Protein AF-0000000075763450 (afdb_homodimer)

Radius of gyration: 20.51 Å; Cα contacts (8 Å, |Δi|>4): 525; chains: 2; bounding box: 34×62×50 Å

Secondary structure (DSSP, 8-state):
--------S-EEEEEEE-TTT--EEEEEETTS-SSBSSPPPTT-EE-S---TT--S--HHHHHHHHHHHHT--S-EEEEEEEEEEEEETTEEEEEEEEEE-SSSPPPPPTTEEEE-GGGGTTS-HHHHHHHHHHHHHHH-/--------S-EEEEEEE-TTT--EEEEEETTS-SSBSSPPPTT-EE-S---TT--S--HHHHHHHHHHHHT--S-EEEEEEEEEEEEETTEEEEEEEEEE-SSSPPPPPTTEEEE-GGGGTTS-HHHHHHHHHHHHHHH-

Solvent-accessible surface area (backbone atoms only — not comparable to full-atom values): 15833 Å² total; per-residue (Å²): 134,87,64,88,71,31,65,65,57,54,33,32,33,39,32,34,52,27,78,80,81,63,48,56,35,34,49,21,40,66,91,52,63,43,40,34,92,54,65,78,63,81,82,52,38,80,32,72,73,56,66,94,86,37,50,21,60,35,61,65,36,50,45,51,42,50,33,61,73,48,66,54,84,68,64,69,40,77,41,84,88,42,65,40,32,24,34,34,93,77,31,52,35,19,34,38,36,31,34,38,62,60,76,63,78,70,80,62,34,89,67,38,40,74,39,43,77,80,72,42,68,86,52,58,65,67,50,40,50,55,50,50,53,51,46,42,65,72,75,95,131,85,66,88,71,33,64,64,57,55,32,32,34,38,31,35,51,27,78,82,82,64,48,57,35,35,49,22,39,66,90,51,63,46,41,35,92,54,65,79,64,81,82,52,38,81,31,73,74,53,67,94,88,37,49,21,62,37,61,64,39,52,45,52,46,50,33,60,73,48,65,53,84,69,64,69,39,77,39,84,88,43,66,39,31,24,34,36,92,72,29,48,36,18,35,38,35,31,35,38,62,60,77,62,78,71,81,61,33,88,67,38,40,75,39,43,76,80,71,40,67,86,52,59,66,69,50,39,51,54,51,50,52,50,47,43,63,72,75,95

Structure (mmCIF, N/CA/C/O backbone):
data_AF-0000000075763450-model_v1
#
loop_
_entity.id
_entity.type
_entity.pdbx_description
1 polymer 'Uncharacterized protein'
#
loop_
_atom_site.group_PDB
_atom_site.id
_atom_site.type_symbol
_atom_site.label_atom_id
_atom_site.label_alt_id
_atom_site.label_comp_id
_atom_site.label_asym_id
_atom_site.label_entity_id
_atom_site.label_seq_id
_atom_site.pdbx_PDB_ins_code
_atom_site.Cartn_x
_atom_site.Cartn_y
_atom_site.Cartn_z
_atom_site.occupancy
_atom_site.B_iso_or_equiv
_atom_site.auth_seq_id
_atom_site.auth_comp_id
_atom_site.auth_asym_id
_atom_site.auth_atom_id
_atom_site.pdbx_PDB_model_num
ATOM 1 N N . MET A 1 1 ? -6.496 -0.697 26.453 1 19.28 1 MET A N 1
ATOM 2 C CA . MET A 1 1 ? -6.578 -1.886 25.609 1 19.28 1 MET A CA 1
ATOM 3 C C . MET A 1 1 ? -5.988 -1.613 24.219 1 19.28 1 MET A C 1
ATOM 5 O O . MET A 1 1 ? -6.637 -0.992 23.375 1 19.28 1 MET A O 1
ATOM 9 N N . MET A 1 2 ? -4.703 -1.187 24.125 1 27.55 2 MET A N 1
ATOM 10 C CA . MET A 1 2 ? -3.826 -0.751 23.047 1 27.55 2 MET A CA 1
ATOM 11 C C . MET A 1 2 ? -3.703 -1.832 21.969 1 27.55 2 MET A C 1
ATOM 13 O O . MET A 1 2 ? -3.039 -2.848 22.188 1 27.55 2 MET A O 1
ATOM 17 N N . GLY A 1 3 ? -4.812 -2.309 21.406 1 29.36 3 GLY A N 1
ATOM 18 C CA . GLY A 1 3 ? -5 -3.477 20.562 1 29.36 3 GLY A CA 1
ATOM 19 C C . GLY A 1 3 ? -3.879 -3.672 19.562 1 29.36 3 GLY A C 1
ATOM 20 O O . GLY A 1 3 ? -3.109 -2.746 19.297 1 29.36 3 GLY A O 1
ATOM 21 N N . SER A 1 4 ? -3.432 -4.848 19.328 1 31.83 4 SER A N 1
ATOM 22 C CA . SER A 1 4 ? -2.404 -5.41 18.469 1 31.83 4 SER A CA 1
ATOM 23 C C . SER A 1 4 ? -2.42 -4.75 17.094 1 31.83 4 SER A C 1
ATOM 25 O O . SER A 1 4 ? -3.092 -5.23 16.172 1 31.83 4 SER A O 1
ATOM 27 N N . HIS A 1 5 ? -2.693 -3.416 16.859 1 37.59 5 HIS A N 1
ATOM 28 C CA . HIS A 1 5 ? -2.924 -2.688 15.617 1 37.59 5 HIS A CA 1
ATOM 29 C C . HIS A 1 5 ? -1.909 -3.082 14.547 1 37.59 5 HIS A C 1
ATOM 31 O O . HIS A 1 5 ? -0.704 -2.898 14.734 1 37.59 5 HIS A O 1
ATOM 37 N N . GLY A 1 6 ? -2.006 -4.137 13.922 1 44.34 6 GLY A N 1
ATOM 38 C CA . GLY A 1 6 ? -1.22 -4.586 12.781 1 44.34 6 GLY A CA 1
ATOM 39 C C . GLY A 1 6 ? -0.524 -3.453 12.055 1 44.34 6 GLY A C 1
ATOM 40 O O . GLY A 1 6 ? -0.877 -2.285 12.227 1 44.34 6 GLY A O 1
ATOM 41 N N . ARG A 1 7 ? 0.801 -3.721 11.617 1 55.31 7 ARG A N 1
ATOM 42 C CA . ARG A 1 7 ? 1.642 -2.701 11 1 55.31 7 ARG A CA 1
ATOM 43 C C . ARG A 1 7 ? 0.941 -2.064 9.805 1 55.31 7 ARG A C 1
ATOM 45 O O . ARG A 1 7 ? 0.763 -2.709 8.766 1 55.31 7 ARG A O 1
ATOM 52 N N . LEU A 1 8 ? 0.114 -1.099 10.094 1 65.5 8 LEU A N 1
ATOM 53 C CA . LEU A 1 8 ? -0.547 -0.35 9.031 1 65.5 8 LEU A CA 1
ATOM 54 C C . LEU A 1 8 ? 0.452 0.065 7.953 1 65.5 8 LEU A C 1
ATOM 56 O O . LEU A 1 8 ? 1.508 0.622 8.266 1 65.5 8 LEU A O 1
ATOM 60 N N . GLY A 1 9 ? 0.267 -0.418 6.777 1 69.62 9 GLY A N 1
ATOM 61 C CA . GLY A 1 9 ? 1.18 -0.244 5.66 1 69.62 9 GLY A CA 1
ATOM 62 C C . GLY A 1 9 ? 1.117 1.143 5.047 1 69.62 9 GLY A C 1
ATOM 63 O O . GLY A 1 9 ? 1.518 1.339 3.898 1 69.62 9 GLY A O 1
ATOM 64 N N . TRP A 1 10 ? 0.447 2.068 5.695 1 77.81 10 TRP A N 1
ATOM 65 C CA . TRP A 1 10 ? 0.372 3.447 5.223 1 77.81 10 TRP A CA 1
ATOM 66 C C . TRP A 1 10 ? 0.259 4.418 6.395 1 77.81 10 TRP A C 1
ATOM 68 O O . TRP A 1 10 ? -0.076 4.016 7.512 1 77.81 10 TRP A O 1
ATOM 78 N N . ARG A 1 11 ? 0.636 5.648 6.113 1 84.94 11 ARG A N 1
ATOM 79 C CA . ARG A 1 11 ? 0.373 6.77 7.012 1 84.94 11 ARG A CA 1
ATOM 80 C C . ARG A 1 11 ? -0.174 7.969 6.246 1 84.94 11 ARG A C 1
ATOM 82 O O . ARG A 1 11 ? -0.09 8.016 5.02 1 84.94 11 ARG A O 1
ATOM 89 N N . MET A 1 12 ? -0.782 8.883 7.004 1 90.62 12 MET A N 1
ATOM 90 C CA . MET A 1 12 ? -1.347 10.078 6.387 1 90.62 12 MET A CA 1
ATOM 91 C C . MET A 1 12 ? -1.071 11.312 7.238 1 90.62 12 MET A C 1
ATOM 93 O O . MET A 1 12 ? -1.194 11.266 8.461 1 90.62 12 MET A O 1
ATOM 97 N N . LEU A 1 13 ? -0.526 12.344 6.59 1 94.12 13 LEU A N 1
ATOM 98 C CA . LEU A 1 13 ? -0.588 13.695 7.148 1 94.12 13 LEU A CA 1
ATOM 99 C C . LEU A 1 13 ? -1.923 14.352 6.824 1 94.12 13 LEU A C 1
ATOM 101 O O . LEU A 1 13 ? -2.443 14.203 5.715 1 94.12 13 LEU A O 1
ATOM 105 N N . ILE A 1 14 ? -2.455 15.055 7.793 1 94.56 14 ILE A N 1
ATOM 106 C CA . ILE A 1 14 ? -3.662 15.844 7.574 1 94.56 14 ILE A CA 1
ATOM 107 C C . ILE A 1 14 ? -3.354 17.328 7.781 1 94.56 14 ILE A C 1
ATOM 109 O O . ILE A 1 14 ? -2.682 17.703 8.75 1 94.56 14 ILE A O 1
ATOM 113 N N . CYS A 1 15 ? -3.822 18.109 6.797 1 95.31 15 CYS A N 1
ATOM 114 C CA . CYS A 1 15 ? -3.561 19.531 6.926 1 95.31 15 CYS A CA 1
ATOM 115 C C . CYS A 1 15 ? -4.793 20.359 6.551 1 95.31 15 CYS A C 1
ATOM 117 O O . CYS A 1 15 ? -5.773 19.812 6.043 1 95.31 15 CYS A O 1
ATOM 119 N N . HIS A 1 16 ? -4.809 21.562 6.949 1 94.62 16 HIS A N 1
ATOM 120 C CA . HIS A 1 16 ? -5.766 22.594 6.551 1 94.62 16 HIS A CA 1
ATOM 121 C C . HIS A 1 16 ? -5.051 23.859 6.109 1 94.62 16 HIS A C 1
ATOM 123 O O . HIS A 1 16 ? -4.297 24.453 6.883 1 94.62 16 HIS A O 1
ATOM 129 N N . LYS A 1 17 ? -5.301 24.141 4.824 1 91.12 17 LYS A N 1
ATOM 130 C CA . LYS A 1 17 ? -4.816 25.422 4.309 1 91.12 17 LYS A CA 1
ATOM 131 C C . LYS A 1 17 ? -5.949 26.438 4.188 1 91.12 17 LYS A C 1
ATOM 133 O O . LYS A 1 17 ? -6.887 26.234 3.414 1 91.12 17 LYS A O 1
ATOM 138 N N . HIS A 1 18 ? -5.855 27.469 4.957 1 88.94 18 HIS A N 1
ATOM 139 C CA . HIS A 1 18 ? -6.875 28.516 4.883 1 88.94 18 HIS A CA 1
ATOM 140 C C . HIS A 1 18 ? -6.855 29.219 3.527 1 88.94 18 HIS A C 1
ATOM 142 O O . HIS A 1 18 ? -5.809 29.688 3.082 1 88.94 18 HIS A O 1
ATOM 148 N N . PRO A 1 19 ? -7.984 29.312 2.961 1 84.06 19 PRO A N 1
ATOM 149 C CA . PRO A 1 19 ? -8.031 29.797 1.577 1 84.06 19 PRO A CA 1
ATOM 150 C C . PRO A 1 19 ? -7.652 31.266 1.448 1 84.06 19 PRO A C 1
ATOM 152 O O . PRO A 1 19 ? -7.129 31.688 0.413 1 84.06 19 PRO A O 1
ATOM 155 N N . VAL A 1 20 ? -7.84 32.031 2.506 1 84.88 20 VAL A N 1
ATOM 156 C CA . VAL A 1 20 ? -7.621 33.469 2.42 1 84.88 20 VAL A CA 1
ATOM 157 C C . VAL A 1 20 ? -6.258 33.844 3.012 1 84.88 20 VAL A C 1
ATOM 159 O O . VAL A 1 20 ? -5.453 34.5 2.371 1 84.88 20 VAL A O 1
ATOM 162 N N . SER A 1 21 ? -5.918 33.469 4.16 1 80.94 21 SER A N 1
ATOM 163 C CA . SER A 1 21 ? -4.691 33.844 4.863 1 80.94 21 SER A CA 1
ATOM 164 C C . SER A 1 21 ? -3.523 32.969 4.441 1 80.94 21 SER A C 1
ATOM 166 O O . SER A 1 21 ? -2.371 33.25 4.77 1 80.94 21 SER A O 1
ATOM 168 N N . ALA A 1 22 ? -3.738 31.922 3.736 1 82.44 22 ALA A N 1
ATOM 169 C CA . ALA A 1 22 ? -2.744 30.938 3.307 1 82.44 22 ALA A CA 1
ATOM 170 C C . ALA A 1 22 ? -2.068 30.281 4.508 1 82.44 22 ALA A C 1
ATOM 172 O O . ALA A 1 22 ? -1.007 29.672 4.371 1 82.44 22 ALA A O 1
ATOM 173 N N . ARG A 1 23 ? -2.688 30.453 5.676 1 89.56 23 ARG A N 1
ATOM 174 C CA . ARG A 1 23 ? -2.158 29.781 6.852 1 89.56 23 ARG A CA 1
ATOM 175 C C . ARG A 1 23 ? -2.35 28.266 6.742 1 89.56 23 ARG A C 1
ATOM 177 O O . ARG A 1 23 ? -3.416 27.797 6.336 1 89.56 23 ARG A O 1
ATOM 184 N N . LEU A 1 24 ? -1.294 27.594 7.043 1 93.5 24 LEU A N 1
ATOM 185 C CA . LEU A 1 24 ? -1.29 26.141 6.949 1 93.5 24 LEU A CA 1
ATOM 186 C C . LEU A 1 24 ? -1.157 25.5 8.328 1 93.5 24 LEU A C 1
ATOM 188 O O . LEU A 1 24 ? -0.268 25.859 9.102 1 93.5 24 LEU A O 1
ATOM 192 N N . HIS A 1 25 ? -2.123 24.641 8.664 1 95.94 25 HIS A N 1
ATOM 193 C CA . HIS A 1 25 ? -2.082 23.875 9.906 1 95.94 25 HIS A CA 1
ATOM 194 C C . HIS A 1 25 ? -2.053 22.375 9.625 1 95.94 25 HIS A C 1
ATOM 196 O O . HIS A 1 25 ? -2.617 21.922 8.633 1 95.94 25 HIS A O 1
ATOM 202 N N . PHE A 1 26 ? -1.357 21.625 10.5 1 96.25 26 PHE A N 1
ATOM 203 C CA . PHE A 1 26 ? -1.31 20.156 10.43 1 96.25 26 PHE A CA 1
ATOM 204 C C . PHE A 1 26 ? -1.995 19.547 11.641 1 96.25 26 PHE A C 1
ATOM 206 O O . PHE A 1 26 ? -1.837 20.031 12.766 1 96.25 26 PHE A O 1
ATOM 213 N N . LEU A 1 27 ? -2.807 18.562 11.414 1 95.19 27 LEU A N 1
ATOM 214 C CA . LEU A 1 27 ? -3.383 17.766 12.484 1 95.19 27 LEU A CA 1
ATOM 215 C C . LEU A 1 27 ? -2.42 16.656 12.922 1 95.19 27 LEU A C 1
ATOM 217 O O . LEU A 1 27 ? -2.084 15.773 12.133 1 95.19 27 LEU A O 1
ATOM 221 N N . VAL A 1 28 ? -1.929 16.734 14.227 1 95.75 28 VAL A N 1
ATOM 222 C CA . VAL A 1 28 ? -0.927 15.766 14.68 1 95.75 28 VAL A CA 1
ATOM 223 C C . VAL A 1 28 ? -1.422 15.055 15.938 1 95.75 28 VAL A C 1
ATOM 225 O O . VAL A 1 28 ? -2.264 15.586 16.672 1 95.75 28 VAL A O 1
ATOM 228 N N . PRO A 1 29 ? -0.934 13.758 16.219 1 93.5 29 PRO A N 1
ATOM 229 C CA . PRO A 1 29 ? -1.305 13.07 17.453 1 93.5 29 PRO A CA 1
ATOM 230 C C . PRO A 1 29 ? -0.794 13.781 18.703 1 93.5 29 PRO A C 1
ATOM 232 O O . PRO A 1 29 ? 0.295 14.359 18.688 1 93.5 29 PRO A O 1
ATOM 235 N N . GLN A 1 30 ? -1.559 13.656 19.766 1 91.12 30 GLN A N 1
ATOM 236 C CA . GLN A 1 30 ? -1.17 14.266 21.031 1 91.12 30 GLN A CA 1
ATOM 237 C C . GLN A 1 30 ? -0.002 13.516 21.656 1 91.12 30 GLN A C 1
ATOM 239 O O . GLN A 1 30 ? 0.813 14.109 22.375 1 91.12 30 GLN A O 1
ATOM 244 N N . ARG A 1 31 ? 0.105 12.258 21.438 1 87.06 31 ARG A N 1
ATOM 245 C CA . ARG A 1 31 ? 1.087 11.414 22.109 1 87.06 31 ARG A CA 1
ATOM 246 C C . ARG A 1 31 ? 2.41 11.406 21.344 1 87.06 31 ARG A C 1
ATOM 248 O O . ARG A 1 31 ? 3.324 10.656 21.703 1 87.06 31 ARG A O 1
ATOM 255 N N . GLY A 1 32 ? 2.441 12.148 20.266 1 87.25 32 GLY A N 1
ATOM 256 C CA . GLY A 1 32 ? 3.699 12.227 19.531 1 87.25 32 GLY A CA 1
ATOM 257 C C . GLY A 1 32 ? 3.572 11.812 18.078 1 87.25 32 GLY A C 1
ATOM 258 O O . GLY A 1 32 ? 2.711 11.008 17.734 1 87.25 32 GLY A O 1
ATOM 259 N N . GLY A 1 33 ? 4.535 12.375 17.219 1 92.88 33 GLY A N 1
ATOM 260 C CA . GLY A 1 33 ? 4.512 12.109 15.789 1 92.88 33 GLY A CA 1
ATOM 261 C C . GLY A 1 33 ? 3.678 13.109 15.016 1 92.88 33 GLY A C 1
ATOM 262 O O . GLY A 1 33 ? 3.092 14.023 15.594 1 92.88 33 GLY A O 1
ATOM 263 N N . VAL A 1 34 ? 3.688 12.867 13.672 1 96.12 34 VAL A N 1
ATOM 264 C CA . VAL A 1 34 ? 2.994 13.844 12.844 1 96.12 34 VAL A CA 1
ATOM 265 C C . VAL A 1 34 ? 2.07 13.125 11.859 1 96.12 34 VAL A C 1
ATOM 267 O O . VAL A 1 34 ? 1.319 13.766 11.125 1 96.12 34 VAL A O 1
ATOM 270 N N . VAL A 1 35 ? 2.154 11.766 11.875 1 94.25 35 VAL A N 1
ATOM 271 C CA . VAL A 1 35 ? 1.357 11.008 10.914 1 94.25 35 VAL A CA 1
ATOM 272 C C . VAL A 1 35 ? 0.28 10.219 11.648 1 94.25 35 VAL A C 1
ATOM 274 O O . VAL A 1 35 ? 0.385 9.984 12.852 1 94.25 35 VAL A O 1
ATOM 277 N N . LEU A 1 36 ? -0.753 9.969 10.961 1 90.5 36 LEU A N 1
ATOM 278 C CA . LEU A 1 36 ? -1.897 9.195 11.438 1 90.5 36 LEU A CA 1
ATOM 279 C C . LEU A 1 36 ? -2.125 7.965 10.562 1 90.5 36 LEU A C 1
ATOM 281 O O . LEU A 1 36 ? -1.717 7.941 9.406 1 90.5 36 LEU A O 1
ATOM 285 N N . PRO A 1 37 ? -2.775 6.867 11 1 88.06 37 PRO A N 1
ATOM 286 C CA . PRO A 1 37 ? -3.412 6.711 12.312 1 88.06 37 PRO A CA 1
ATOM 287 C C . PRO A 1 37 ? -2.451 6.184 13.375 1 88.06 37 PRO A C 1
ATOM 289 O O . PRO A 1 37 ? -2.764 6.219 14.57 1 88.06 37 PRO A O 1
ATOM 292 N N . GLN A 1 38 ? -1.346 5.676 13.055 1 86.25 38 GLN A N 1
ATOM 293 C CA . GLN A 1 38 ? -0.345 5.117 13.953 1 86.25 38 GLN A CA 1
ATOM 294 C C . GLN A 1 38 ? 0.998 5.824 13.797 1 86.25 38 GLN A C 1
ATOM 296 O O . GLN A 1 38 ? 1.299 6.363 12.727 1 86.25 38 GLN A O 1
ATOM 301 N N . PRO A 1 39 ? 1.793 5.832 14.875 1 88.12 39 PRO A N 1
ATOM 302 C CA . PRO A 1 39 ? 3.123 6.434 14.742 1 88.12 39 PRO A CA 1
ATOM 303 C C . PRO A 1 39 ? 3.996 5.711 13.719 1 88.12 39 PRO A C 1
ATOM 305 O O . PRO A 1 39 ? 3.709 4.57 13.352 1 88.12 39 PRO A O 1
ATOM 308 N N . LEU A 1 40 ? 5.031 6.379 13.273 1 88.44 40 LEU A N 1
ATOM 309 C CA . LEU A 1 40 ? 6.012 5.754 12.398 1 88.44 40 LEU A CA 1
ATOM 310 C C . LEU A 1 40 ? 6.766 4.645 13.125 1 88.44 40 LEU A C 1
ATOM 312 O O . LEU A 1 40 ? 7.051 4.762 14.312 1 88.44 40 LEU A O 1
ATOM 316 N N . PRO A 1 41 ? 7.035 3.559 12.383 1 80.94 41 PRO A N 1
ATOM 317 C CA . PRO A 1 41 ? 7.918 2.559 12.984 1 80.94 41 PRO A CA 1
ATOM 318 C C . PRO A 1 41 ? 9.281 3.131 13.375 1 80.94 41 PRO A C 1
ATOM 320 O O . PRO A 1 41 ? 9.734 4.109 12.773 1 80.94 41 PRO A O 1
ATOM 323 N N . ALA A 1 42 ? 9.828 2.324 14.289 1 79.75 42 ALA A N 1
ATOM 324 C CA . ALA A 1 42 ? 11.172 2.721 14.719 1 79.75 42 ALA A CA 1
ATOM 325 C C . ALA A 1 42 ? 12.156 2.637 13.555 1 79.75 42 ALA A C 1
ATOM 327 O O . ALA A 1 42 ? 12.062 1.739 12.719 1 79.75 42 ALA A O 1
ATOM 328 N N . LEU A 1 43 ? 13.031 3.564 13.422 1 79.31 43 LEU A N 1
ATOM 329 C CA . LEU A 1 43 ? 14.156 3.594 12.492 1 79.31 43 LEU A CA 1
ATOM 330 C C . LEU A 1 43 ? 13.68 3.887 11.078 1 79.31 43 LEU A C 1
ATOM 332 O O . LEU A 1 43 ? 14.367 3.564 10.102 1 79.31 43 LEU A O 1
ATOM 336 N N . ALA A 1 44 ? 12.469 4.242 10.875 1 83.06 44 ALA A N 1
ATOM 337 C CA . ALA A 1 44 ? 12.008 4.684 9.562 1 83.06 44 ALA A CA 1
ATOM 338 C C . ALA A 1 44 ? 12.906 5.781 9 1 83.06 44 ALA A C 1
ATOM 340 O O . ALA A 1 44 ? 13.344 6.672 9.742 1 83.06 44 ALA A O 1
ATOM 341 N N . VAL A 1 45 ? 13.312 5.672 7.762 1 81.25 45 VAL A N 1
ATOM 342 C CA . VAL A 1 45 ? 14.078 6.695 7.062 1 81.25 45 VAL A CA 1
ATOM 343 C C . VAL A 1 45 ? 13.469 6.949 5.684 1 81.25 45 VAL A C 1
ATOM 345 O O . VAL A 1 45 ? 12.727 6.109 5.164 1 81.25 45 VAL A O 1
ATOM 348 N N . PHE A 1 46 ? 13.641 8.234 5.199 1 80.69 46 PHE A N 1
ATOM 349 C CA . PHE A 1 46 ? 13.133 8.531 3.865 1 80.69 46 PHE A CA 1
ATOM 350 C C . PHE A 1 46 ? 13.688 7.551 2.84 1 80.69 46 PHE A C 1
ATOM 352 O O . PHE A 1 46 ? 14.891 7.289 2.816 1 80.69 46 PHE A O 1
ATOM 359 N N . ALA A 1 47 ? 12.711 6.98 2.285 1 69.31 47 ALA A N 1
ATOM 360 C CA . ALA A 1 47 ? 13.125 6.121 1.18 1 69.31 47 ALA A CA 1
ATOM 361 C C . ALA A 1 47 ? 13.586 6.945 -0.016 1 69.31 47 ALA A C 1
ATOM 363 O O . ALA A 1 47 ? 13.172 8.094 -0.186 1 69.31 47 ALA A O 1
ATOM 364 N N . GLU A 1 48 ? 14.547 6.613 -0.67 1 55.22 48 GLU A N 1
ATOM 365 C CA . GLU A 1 48 ? 14.914 7.27 -1.922 1 55.22 48 GLU A CA 1
ATOM 366 C C . GLU A 1 48 ? 13.688 7.484 -2.809 1 55.22 48 GLU A C 1
ATOM 368 O O . GLU A 1 48 ? 12.758 6.672 -2.799 1 55.22 48 GLU A O 1
ATOM 373 N N . PRO A 1 49 ? 13.398 8.906 -3.082 1 45.81 49 PRO A N 1
ATOM 374 C CA . PRO A 1 49 ? 12.219 9.281 -3.869 1 45.81 49 PRO A CA 1
ATOM 375 C C . PRO A 1 49 ? 11.742 8.164 -4.789 1 45.81 49 PRO A C 1
ATOM 377 O O . PRO A 1 49 ? 12.547 7.523 -5.465 1 45.81 49 PRO A O 1
ATOM 380 N N . PRO A 1 50 ? 10.672 7.652 -4.16 1 39.94 50 PRO A N 1
ATOM 381 C CA . PRO A 1 50 ? 10.227 6.719 -5.199 1 39.94 50 PRO A CA 1
ATOM 382 C C . PRO A 1 50 ? 10.227 7.34 -6.594 1 39.94 50 PRO A C 1
ATOM 384 O O . PRO A 1 50 ? 10.094 8.562 -6.727 1 39.94 50 PRO A O 1
ATOM 387 N N . MET A 1 51 ? 10.844 6.949 -7.48 1 33.03 51 MET A N 1
ATOM 388 C CA . MET A 1 51 ? 10.484 7.484 -8.789 1 33.03 51 MET A CA 1
ATOM 389 C C . MET A 1 51 ? 9 7.832 -8.852 1 33.03 51 MET A C 1
ATOM 391 O O . MET A 1 51 ? 8.203 7.301 -8.07 1 33.03 51 MET A O 1
ATOM 395 N N . GLN A 1 52 ? 8.375 8.836 -9.562 1 32.56 52 GLN A N 1
ATOM 396 C CA . GLN A 1 52 ? 7.035 9.375 -9.742 1 32.56 52 GLN A CA 1
ATOM 397 C C . GLN A 1 52 ? 5.988 8.492 -9.062 1 32.56 52 GLN A C 1
ATOM 399 O O . GLN A 1 52 ? 5.098 9 -8.375 1 32.56 52 GLN A O 1
ATOM 404 N N . GLY A 1 53 ? 5.465 7.477 -9.539 1 33.25 53 GLY A N 1
ATOM 405 C CA . GLY A 1 53 ? 4.262 6.66 -9.492 1 33.25 53 GLY A CA 1
ATOM 406 C C . GLY A 1 53 ? 4.164 5.82 -8.234 1 33.25 53 GLY A C 1
ATOM 407 O O . GLY A 1 53 ? 3.232 5.023 -8.086 1 33.25 53 GLY A O 1
ATOM 408 N N . ASP A 1 54 ? 5.078 5.684 -7.238 1 34.34 54 ASP A N 1
ATOM 409 C CA . ASP A 1 54 ? 5.27 4.469 -6.457 1 34.34 54 ASP A CA 1
ATOM 410 C C . ASP A 1 54 ? 4.609 4.59 -5.082 1 34.34 54 ASP A C 1
ATOM 412 O O . ASP A 1 54 ? 4.895 3.801 -4.18 1 34.34 54 ASP A O 1
ATOM 416 N N . LEU A 1 55 ? 4.254 5.516 -4.418 1 39.38 55 LEU A N 1
ATOM 417 C CA . LEU A 1 55 ? 3.996 5.598 -2.986 1 39.38 55 LEU A CA 1
ATOM 418 C C . LEU A 1 55 ? 2.996 4.531 -2.553 1 39.38 55 LEU A C 1
ATOM 420 O O . LEU A 1 55 ? 2.428 4.613 -1.461 1 39.38 55 LEU A O 1
ATOM 424 N N . LEU A 1 56 ? 2.244 3.824 -3.578 1 41.5 56 LEU A N 1
ATOM 425 C CA . LEU A 1 56 ? 1.625 2.51 -3.709 1 41.5 56 LEU A CA 1
ATOM 426 C C . LEU A 1 56 ? 2.518 1.427 -3.111 1 41.5 56 LEU A C 1
ATOM 428 O O . LEU A 1 56 ? 3.734 1.608 -3.004 1 41.5 56 LEU A O 1
ATOM 432 N N . VAL A 1 57 ? 2.207 0.651 -1.853 1 45.69 57 VAL A N 1
ATOM 433 C CA . VAL A 1 57 ? 3.137 -0.431 -1.55 1 45.69 57 VAL A CA 1
ATOM 434 C C . VAL A 1 57 ? 4.109 -0.62 -2.713 1 45.69 57 VAL A C 1
ATOM 436 O O . VAL A 1 57 ? 3.689 -0.783 -3.861 1 45.69 57 VAL A O 1
ATOM 439 N N . HIS A 1 58 ? 5.234 -0.043 -2.412 1 52.84 58 HIS A N 1
ATOM 440 C CA . HIS A 1 58 ? 6.176 -0.299 -3.494 1 52.84 58 HIS A CA 1
ATOM 441 C C . HIS A 1 58 ? 6.285 -1.791 -3.789 1 52.84 58 HIS A C 1
ATOM 443 O O . HIS A 1 58 ? 6.871 -2.543 -3.008 1 52.84 58 HIS A O 1
ATOM 449 N N . PRO A 1 59 ? 5.543 -2.205 -4.574 1 67.19 59 PRO A N 1
ATOM 450 C CA . PRO A 1 59 ? 5.504 -3.627 -4.926 1 67.19 59 PRO A CA 1
ATOM 451 C C . PRO A 1 59 ? 6.895 -4.258 -4.969 1 67.19 59 PRO A C 1
ATOM 453 O O . PRO A 1 59 ? 7.062 -5.422 -4.594 1 67.19 59 PRO A O 1
ATOM 456 N N . ALA A 1 60 ? 7.867 -3.402 -5.207 1 68.62 60 ALA A N 1
ATOM 457 C CA . ALA A 1 60 ? 9.227 -3.938 -5.285 1 68.62 60 ALA A CA 1
ATOM 458 C C . ALA A 1 60 ? 9.766 -4.27 -3.895 1 68.62 60 ALA A C 1
ATOM 460 O O . ALA A 1 60 ? 10.445 -5.281 -3.711 1 68.62 60 ALA A O 1
ATOM 461 N N . GLY A 1 61 ? 9.492 -3.365 -2.971 1 71.06 61 GLY A N 1
ATOM 462 C CA . GLY A 1 61 ? 9.891 -3.66 -1.604 1 71.06 61 GLY A CA 1
ATOM 463 C C . GLY A 1 61 ? 9.172 -4.863 -1.02 1 71.06 61 GLY A C 1
ATOM 464 O O . GLY A 1 61 ? 9.789 -5.691 -0.346 1 71.06 61 GLY A O 1
ATOM 465 N N . ALA A 1 62 ? 7.875 -4.902 -1.201 1 74.44 62 ALA A N 1
ATOM 466 C CA . ALA A 1 62 ? 7.074 -6.051 -0.775 1 74.44 62 ALA A CA 1
ATOM 467 C C . ALA A 1 62 ? 7.609 -7.348 -1.375 1 74.44 62 ALA A C 1
ATOM 469 O O . ALA A 1 62 ? 7.727 -8.359 -0.678 1 74.44 62 ALA A O 1
ATOM 470 N N . LEU A 1 63 ? 8 -7.258 -2.617 1 82.88 63 LEU A N 1
ATOM 471 C CA . LEU A 1 63 ? 8.531 -8.43 -3.312 1 82.88 63 LEU A CA 1
ATOM 472 C C . LEU A 1 63 ? 9.844 -8.883 -2.686 1 82.88 63 LEU A C 1
ATOM 474 O O . LEU A 1 63 ? 10.047 -10.07 -2.447 1 82.88 63 LEU A O 1
ATOM 478 N N . ARG A 1 64 ? 10.68 -7.969 -2.451 1 78.44 64 ARG A N 1
ATOM 479 C CA . ARG A 1 64 ? 11.977 -8.305 -1.882 1 78.44 64 ARG A CA 1
ATOM 480 C C . ARG A 1 64 ? 11.828 -8.93 -0.5 1 78.44 64 ARG A C 1
ATOM 482 O O . ARG A 1 64 ? 12.492 -9.922 -0.185 1 78.44 64 ARG A O 1
ATOM 489 N N . SER A 1 65 ? 10.984 -8.352 0.241 1 76.25 65 SER A N 1
ATOM 490 C CA . SER A 1 65 ? 10.727 -8.891 1.572 1 76.25 65 SER A CA 1
ATOM 491 C C . SER A 1 65 ? 10.164 -10.305 1.495 1 76.25 65 SER A C 1
ATOM 493 O O . SER A 1 65 ? 10.609 -11.195 2.219 1 76.25 65 SER A O 1
ATOM 495 N N . LEU A 1 66 ? 9.172 -10.469 0.654 1 84.44 66 LEU A N 1
ATOM 496 C CA . LEU A 1 66 ? 8.547 -11.773 0.483 1 84.44 66 LEU A CA 1
ATOM 497 C C . LEU A 1 66 ? 9.562 -12.805 -0.008 1 84.44 66 LEU A C 1
ATOM 499 O O . LEU A 1 66 ? 9.602 -13.93 0.487 1 84.44 66 LEU A O 1
ATOM 503 N N . GLN A 1 67 ? 10.375 -12.352 -0.945 1 86.25 67 GLN A N 1
ATOM 504 C CA . GLN A 1 67 ? 11.406 -13.234 -1.491 1 86.25 67 GLN A CA 1
ATOM 505 C C . GLN A 1 67 ? 12.359 -13.703 -0.4 1 86.25 67 GLN A C 1
ATOM 507 O O . GLN A 1 67 ? 12.695 -14.891 -0.331 1 86.25 67 GLN A O 1
ATOM 512 N N . ARG A 1 68 ? 12.766 -12.828 0.419 1 80.56 68 ARG A N 1
ATOM 513 C CA . ARG A 1 68 ? 13.656 -13.156 1.528 1 80.56 68 ARG A CA 1
ATOM 514 C C . ARG A 1 68 ? 12.977 -14.102 2.514 1 80.56 68 ARG A C 1
ATOM 516 O O . ARG A 1 68 ? 13.578 -15.086 2.945 1 80.56 68 ARG A O 1
ATOM 523 N N . ASP A 1 69 ? 11.766 -13.836 2.793 1 80.75 69 ASP A N 1
ATOM 524 C CA . ASP A 1 69 ? 11.023 -14.641 3.758 1 80.75 69 ASP A CA 1
ATOM 525 C C . ASP A 1 69 ? 10.836 -16.062 3.256 1 80.75 69 ASP A C 1
ATOM 527 O O . ASP A 1 69 ? 10.859 -17.016 4.043 1 80.75 69 ASP A O 1
ATOM 531 N N . LEU A 1 70 ? 10.578 -16.188 1.985 1 87.81 70 LEU A N 1
ATOM 532 C CA . LEU A 1 70 ? 10.312 -17.484 1.39 1 87.81 70 LEU A CA 1
ATOM 533 C C . LEU A 1 70 ? 11.617 -18.219 1.062 1 87.81 70 LEU A C 1
ATOM 535 O O . LEU A 1 70 ? 11.609 -19.406 0.754 1 87.81 70 LEU A O 1
ATOM 539 N N . GLY A 1 71 ? 12.742 -17.516 1.07 1 86.81 71 GLY A N 1
ATOM 540 C CA . GLY A 1 71 ? 14.023 -18.125 0.756 1 86.81 71 GLY A CA 1
ATOM 541 C C . GLY A 1 71 ? 14.188 -18.438 -0.719 1 86.81 71 GLY A C 1
ATOM 542 O O . GLY A 1 71 ? 14.812 -19.438 -1.08 1 86.81 71 GLY A O 1
ATOM 543 N N . ILE A 1 72 ? 13.562 -17.656 -1.555 1 87.5 72 ILE A N 1
ATOM 544 C CA . ILE A 1 72 ? 13.688 -17.859 -2.994 1 87.5 72 ILE A CA 1
ATOM 545 C C . ILE A 1 72 ? 14.961 -17.172 -3.498 1 87.5 72 ILE A C 1
ATOM 547 O O . ILE A 1 72 ? 15.102 -15.953 -3.387 1 87.5 72 ILE A O 1
ATOM 551 N N . GLU A 1 73 ? 15.859 -17.906 -4.062 1 85.25 73 GLU A N 1
ATOM 552 C CA . GLU A 1 73 ? 17.156 -17.406 -4.477 1 85.25 73 GLU A CA 1
ATOM 553 C C . GLU A 1 73 ? 17.094 -16.781 -5.871 1 85.25 73 GLU A C 1
ATOM 555 O O . GLU A 1 73 ? 17.844 -15.844 -6.176 1 85.25 73 GLU A O 1
ATOM 560 N N . LYS A 1 74 ? 16.234 -17.328 -6.719 1 86.69 74 LYS A N 1
ATOM 561 C CA . LYS A 1 74 ? 16.109 -16.797 -8.078 1 86.69 74 LYS A CA 1
ATOM 562 C C . LYS A 1 74 ? 15.367 -15.477 -8.086 1 86.69 74 LYS A C 1
ATOM 564 O O . LYS A 1 74 ? 14.461 -15.258 -7.289 1 86.69 74 LYS A O 1
ATOM 569 N N . PRO A 1 75 ? 15.727 -14.719 -8.992 1 84.38 75 PRO A N 1
ATOM 570 C CA . PRO A 1 75 ? 15.094 -13.398 -9.055 1 84.38 75 PRO A CA 1
ATOM 571 C C . PRO A 1 75 ? 13.609 -13.477 -9.406 1 84.38 75 PRO A C 1
ATOM 573 O O . PRO A 1 75 ? 13.211 -14.297 -10.227 1 84.38 75 PRO A O 1
ATOM 576 N N . LEU A 1 76 ? 12.836 -12.688 -8.648 1 88.75 76 LEU A N 1
ATOM 577 C CA . LEU A 1 76 ? 11.43 -12.453 -8.953 1 88.75 76 LEU A CA 1
ATOM 578 C C . LEU A 1 76 ? 11.227 -11.055 -9.523 1 88.75 76 LEU A C 1
ATOM 580 O O . LEU A 1 76 ? 11.906 -10.109 -9.125 1 88.75 76 LEU A O 1
ATOM 584 N N . GLU A 1 77 ? 10.336 -11.008 -10.516 1 87.44 77 GLU A N 1
ATOM 585 C CA . GLU A 1 77 ? 10.016 -9.711 -11.109 1 87.44 77 GLU A CA 1
ATOM 586 C C . GLU A 1 77 ? 8.523 -9.414 -11.023 1 87.44 77 GLU A C 1
ATOM 588 O O . GLU A 1 77 ? 7.695 -10.297 -11.25 1 87.44 77 GLU A O 1
ATOM 593 N N . LEU A 1 78 ? 8.281 -8.195 -10.695 1 86.44 78 LEU A N 1
ATOM 594 C CA . LEU A 1 78 ? 6.887 -7.77 -10.672 1 86.44 78 LEU A CA 1
ATOM 595 C C . LEU A 1 78 ? 6.301 -7.754 -12.078 1 86.44 78 LEU A C 1
ATOM 597 O O . LEU A 1 78 ? 6.965 -7.32 -13.023 1 86.44 78 LEU A O 1
ATOM 601 N N . VAL A 1 79 ? 5.07 -8.297 -12.156 1 85.56 79 VAL A N 1
ATOM 602 C CA . VAL A 1 79 ? 4.328 -8.203 -13.406 1 85.56 79 VAL A CA 1
ATOM 603 C C . VAL A 1 79 ? 3.475 -6.934 -13.406 1 85.56 79 VAL A C 1
ATOM 605 O O . VAL A 1 79 ? 2.48 -6.848 -12.68 1 85.56 79 VAL A O 1
ATOM 608 N N . ALA A 1 80 ? 3.828 -5.945 -14.156 1 73.75 80 ALA A N 1
ATOM 609 C CA . ALA A 1 80 ? 3.273 -4.594 -14.117 1 73.75 80 ALA A CA 1
ATOM 610 C C . ALA A 1 80 ? 1.796 -4.598 -14.5 1 73.75 80 ALA A C 1
ATOM 612 O O . ALA A 1 80 ? 1.006 -3.822 -13.961 1 73.75 80 ALA A O 1
ATOM 613 N N . ASP A 1 81 ? 1.422 -5.57 -15.336 1 73.12 81 ASP A N 1
ATOM 614 C CA . ASP A 1 81 ? 0.078 -5.535 -15.906 1 73.12 81 ASP A CA 1
ATOM 615 C C . ASP A 1 81 ? -0.922 -6.246 -15 1 73.12 81 ASP A C 1
ATOM 617 O O . ASP A 1 81 ? -2.092 -6.398 -15.359 1 73.12 81 ASP A O 1
ATOM 621 N N . TYR A 1 82 ? -0.402 -6.668 -13.867 1 83.75 82 TYR A N 1
ATOM 622 C CA . TYR A 1 82 ? -1.283 -7.316 -12.906 1 83.75 82 TYR A CA 1
ATOM 623 C C . TYR A 1 82 ? -1.385 -6.496 -11.625 1 83.75 82 TYR A C 1
ATOM 625 O O . TYR A 1 82 ? -0.413 -6.387 -10.875 1 83.75 82 TYR A O 1
ATOM 633 N N . ARG A 1 83 ? -2.496 -5.969 -11.398 1 76.81 83 ARG A N 1
ATOM 634 C CA . ARG A 1 83 ? -2.842 -5.27 -10.172 1 76.81 83 ARG A CA 1
ATOM 635 C C . ARG A 1 83 ? -4.316 -5.449 -9.836 1 76.81 83 ARG A C 1
ATOM 637 O O . ARG A 1 83 ? -5.191 -5.047 -10.602 1 76.81 83 ARG A O 1
ATOM 644 N N . VAL A 1 84 ? -4.492 -6.129 -8.805 1 81.12 84 VAL A N 1
ATOM 645 C CA . VAL A 1 84 ? -5.863 -6.391 -8.375 1 81.12 84 VAL A CA 1
ATOM 646 C C . VAL A 1 84 ? -6.098 -5.781 -6.992 1 81.12 84 VAL A C 1
ATOM 648 O O . VAL A 1 84 ? -5.242 -5.879 -6.109 1 81.12 84 VAL A O 1
ATOM 651 N N . GLY A 1 85 ? -7.207 -5.113 -6.91 1 79.62 85 GLY A N 1
ATOM 652 C CA . GLY A 1 85 ? -7.645 -4.617 -5.617 1 79.62 85 GLY A CA 1
ATOM 653 C C . GLY A 1 85 ? -8.797 -5.414 -5.031 1 79.62 85 GLY A C 1
ATOM 654 O O . GLY A 1 85 ? -9.773 -5.699 -5.723 1 79.62 85 GLY A O 1
ATOM 655 N N . LEU A 1 86 ? -8.625 -5.773 -3.748 1 80.81 86 LEU A N 1
ATOM 656 C CA . LEU A 1 86 ? -9.703 -6.449 -3.033 1 80.81 86 LEU A CA 1
ATOM 657 C C . LEU A 1 86 ? -10.289 -5.543 -1.956 1 80.81 86 LEU A C 1
ATOM 659 O O . LEU A 1 86 ? -9.547 -4.875 -1.23 1 80.81 86 LEU A O 1
ATOM 663 N N . GLU A 1 87 ? -11.648 -5.48 -1.989 1 75.25 87 GLU A N 1
ATOM 664 C CA . GLU A 1 87 ? -12.32 -4.809 -0.88 1 75.25 87 GLU A CA 1
ATOM 665 C C . GLU A 1 87 ? -12.289 -5.664 0.383 1 75.25 87 GLU A C 1
ATOM 667 O O . GLU A 1 87 ? -12.711 -6.82 0.364 1 75.25 87 GLU A O 1
ATOM 672 N N . VAL A 1 88 ? -11.633 -5.113 1.403 1 73.12 88 VAL A N 1
ATOM 673 C CA . VAL A 1 88 ? -11.57 -5.777 2.701 1 73.12 88 VAL A CA 1
ATOM 674 C C . VAL A 1 88 ? -12.023 -4.816 3.797 1 73.12 88 VAL A C 1
ATOM 676 O O . VAL A 1 88 ? -12.25 -3.633 3.537 1 73.12 88 VAL A O 1
ATOM 679 N N . SER A 1 89 ? -12.375 -5.574 4.922 1 66.69 89 SER A N 1
ATOM 680 C CA . SER A 1 89 ? -12.719 -4.715 6.051 1 66.69 89 SER A CA 1
ATOM 681 C C . SER A 1 89 ? -11.625 -3.682 6.309 1 66.69 89 SER A C 1
ATOM 683 O O . SER A 1 89 ? -10.453 -4.035 6.469 1 66.69 89 SER A O 1
ATOM 685 N N . GLY A 1 90 ? -11.914 -2.469 6.031 1 55.41 90 GLY A N 1
ATOM 686 C CA . GLY A 1 90 ? -10.938 -1.425 6.312 1 55.41 90 GLY A CA 1
ATOM 687 C C . GLY A 1 90 ? -10.352 -0.803 5.062 1 55.41 90 GLY A C 1
ATOM 688 O O . GLY A 1 90 ? -9.531 0.115 5.145 1 55.41 90 GLY A O 1
ATOM 689 N N . GLY A 1 91 ? -10.641 -1.411 3.936 1 61.16 91 GLY A N 1
ATOM 690 C CA . GLY A 1 91 ? -10.164 -0.741 2.738 1 61.16 91 GLY A CA 1
ATOM 691 C C . GLY A 1 91 ? -9.914 -1.689 1.58 1 61.16 91 GLY A C 1
ATOM 692 O O . GLY A 1 91 ? -10.609 -2.701 1.442 1 61.16 91 GLY A O 1
ATOM 693 N N . VAL A 1 92 ? -8.969 -1.268 0.739 1 67.12 92 VAL A N 1
ATOM 694 C CA . VAL A 1 92 ? -8.625 -2.055 -0.44 1 67.12 92 VAL A CA 1
ATOM 695 C C . VAL A 1 92 ? -7.266 -2.723 -0.233 1 67.12 92 VAL A C 1
ATOM 697 O O . VAL A 1 92 ? -6.316 -2.086 0.229 1 67.12 92 VAL A O 1
ATOM 700 N N . LEU A 1 93 ? -7.199 -3.951 -0.45 1 75.62 93 LEU A N 1
ATOM 701 C CA . LEU A 1 93 ? -6 -4.781 -0.359 1 75.62 93 LEU A CA 1
ATOM 702 C C . LEU A 1 93 ? -5.445 -5.082 -1.745 1 75.62 93 LEU A C 1
ATOM 704 O O . LEU A 1 93 ? -6.047 -5.844 -2.508 1 75.62 93 LEU A O 1
ATOM 708 N N . PRO A 1 94 ? -4.281 -4.488 -2.047 1 78.94 94 PRO A N 1
ATOM 709 C CA . PRO A 1 94 ? -3.693 -4.797 -3.354 1 78.94 94 PRO A CA 1
ATOM 710 C C . PRO A 1 94 ? -3.104 -6.203 -3.414 1 78.94 94 PRO A C 1
ATOM 712 O O . PRO A 1 94 ? -2.516 -6.676 -2.438 1 78.94 94 PRO A O 1
ATOM 715 N N . VAL A 1 95 ? -3.324 -6.809 -4.555 1 85.5 95 VAL A N 1
ATOM 716 C CA . VAL A 1 95 ? -2.695 -8.078 -4.898 1 85.5 95 VAL A CA 1
ATOM 717 C C . VAL A 1 95 ? -1.803 -7.902 -6.125 1 85.5 95 VAL A C 1
ATOM 719 O O . VAL A 1 95 ? -2.256 -7.418 -7.164 1 85.5 95 VAL A O 1
ATOM 722 N N . PHE A 1 96 ? -0.541 -8.258 -5.906 1 85.56 96 PHE A N 1
ATOM 723 C CA . PHE A 1 96 ? 0.443 -8.156 -6.977 1 85.56 96 PHE A CA 1
ATOM 724 C C . PHE A 1 96 ? 0.795 -9.531 -7.523 1 85.56 96 PHE A C 1
ATOM 726 O O . PHE A 1 96 ? 0.397 -10.555 -6.957 1 85.56 96 PHE A O 1
ATOM 733 N N . LEU A 1 97 ? 1.414 -9.492 -8.68 1 90.38 97 LEU A N 1
ATOM 734 C CA . LEU A 1 97 ? 1.936 -10.695 -9.312 1 90.38 97 LEU A CA 1
ATOM 735 C C . LEU A 1 97 ? 3.439 -10.586 -9.547 1 90.38 97 LEU A C 1
ATOM 737 O O . LEU A 1 97 ? 3.924 -9.555 -10.016 1 90.38 97 LEU A O 1
ATOM 741 N N . ALA A 1 98 ? 4.121 -11.555 -9.047 1 92.56 98 ALA A N 1
ATOM 742 C CA . ALA A 1 98 ? 5.551 -11.656 -9.328 1 92.56 98 ALA A CA 1
ATOM 743 C C . ALA A 1 98 ? 5.875 -12.945 -10.07 1 92.56 98 ALA A C 1
ATOM 745 O O . ALA A 1 98 ? 5.309 -14 -9.766 1 92.56 98 ALA A O 1
ATOM 746 N N . ALA A 1 99 ? 6.734 -12.859 -11.008 1 93.06 99 ALA A N 1
ATOM 747 C CA . ALA A 1 99 ? 7.094 -14.008 -11.836 1 93.06 99 ALA A CA 1
ATOM 748 C C . ALA A 1 99 ? 8.562 -14.383 -11.648 1 93.06 99 ALA A C 1
ATOM 750 O O . ALA A 1 99 ? 9.43 -13.508 -11.594 1 93.06 99 ALA A O 1
ATOM 751 N N . LEU A 1 100 ? 8.797 -15.703 -11.438 1 91.44 100 LEU A N 1
ATOM 752 C CA . LEU A 1 100 ? 10.141 -16.266 -11.453 1 91.44 100 LEU A CA 1
ATOM 753 C C . LEU A 1 100 ? 10.664 -16.375 -12.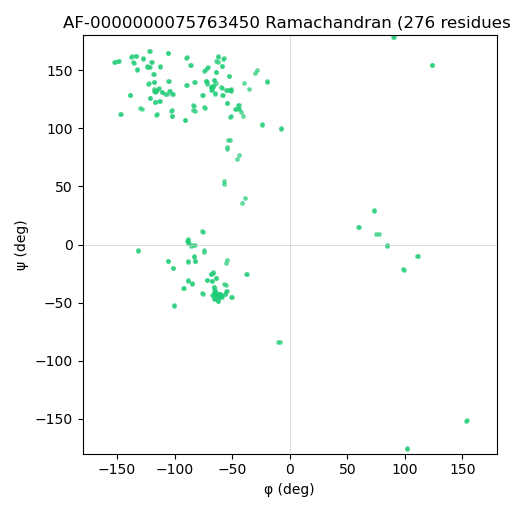875 1 91.44 100 LEU A C 1
ATOM 755 O O . LEU A 1 100 ? 9.984 -16.906 -13.758 1 91.44 100 LEU A O 1
ATOM 759 N N . ASP A 1 101 ? 11.781 -15.875 -13.023 1 79.38 101 ASP A N 1
ATOM 760 C CA . ASP A 1 101 ? 12.398 -15.906 -14.352 1 79.38 101 ASP A CA 1
ATOM 761 C C . ASP A 1 101 ? 13.148 -17.219 -14.578 1 79.38 101 ASP A C 1
ATOM 763 O O . ASP A 1 101 ? 13.531 -17.891 -13.617 1 79.38 101 ASP A O 1
ATOM 767 N N . GLY A 1 102 ? 13.266 -17.578 -15.852 1 81.44 102 GLY A N 1
ATOM 768 C CA . GLY A 1 102 ? 14.117 -18.703 -16.203 1 81.44 102 GLY A CA 1
ATOM 769 C C . GLY A 1 102 ? 13.344 -19.969 -16.484 1 81.44 102 GLY A C 1
ATOM 770 O O . GLY A 1 102 ? 12.109 -19.969 -16.516 1 81.44 102 GLY A O 1
ATOM 771 N N . HIS A 1 103 ? 14.086 -21.094 -16.719 1 80.81 103 HIS A N 1
ATOM 772 C CA . HIS A 1 103 ? 13.508 -22.359 -17.172 1 80.81 103 HIS A CA 1
ATOM 773 C C . HIS A 1 103 ? 13.078 -23.219 -15.992 1 80.81 103 HIS A C 1
ATOM 775 O O . HIS A 1 103 ? 12.148 -24.031 -16.109 1 80.81 103 HIS A O 1
ATOM 781 N N . ASP A 1 104 ? 13.812 -23.047 -14.945 1 82.75 104 ASP A N 1
ATOM 782 C CA . ASP A 1 104 ? 13.539 -23.953 -13.828 1 82.75 104 ASP A CA 1
ATOM 783 C C . ASP A 1 104 ? 12.711 -23.266 -12.75 1 82.75 104 ASP A C 1
ATOM 785 O O . ASP A 1 104 ? 12.984 -22.125 -12.391 1 82.75 104 ASP A O 1
ATOM 789 N N . ARG A 1 105 ? 11.742 -24.094 -12.531 1 82.62 105 ARG A N 1
ATOM 790 C CA . ARG A 1 105 ? 11.047 -23.656 -11.32 1 82.62 105 ARG A CA 1
ATOM 791 C C . ARG A 1 105 ? 11.93 -23.828 -10.094 1 82.62 105 ARG A C 1
ATOM 793 O O . ARG A 1 105 ? 12.781 -24.734 -10.055 1 82.62 105 ARG A O 1
ATOM 800 N N . CYS A 1 106 ? 12.008 -22.922 -9.211 1 83.06 106 CYS A N 1
ATOM 801 C CA . CYS A 1 106 ? 12.719 -23.125 -7.953 1 83.06 106 CYS A CA 1
ATOM 802 C C . CYS A 1 106 ? 11.961 -24.078 -7.043 1 83.06 106 CYS A C 1
ATOM 804 O O . CYS A 1 106 ? 10.797 -24.391 -7.297 1 83.06 106 CYS A O 1
ATOM 806 N N . ARG A 1 107 ? 12.727 -24.766 -6.184 1 88.75 107 ARG A N 1
ATOM 807 C CA . ARG A 1 107 ? 12.062 -25.531 -5.137 1 88.75 107 ARG A CA 1
ATOM 808 C C . ARG A 1 107 ? 11.07 -24.672 -4.371 1 88.75 107 ARG A C 1
ATOM 810 O O . ARG A 1 107 ? 11.359 -23.516 -4.039 1 88.75 107 ARG A O 1
ATOM 817 N N . ALA A 1 108 ? 9.898 -25.266 -4.211 1 91.31 108 ALA A N 1
ATOM 818 C CA . ALA A 1 108 ? 8.883 -24.516 -3.459 1 91.31 108 ALA A CA 1
ATOM 819 C C . ALA A 1 108 ? 9.367 -24.203 -2.049 1 91.31 108 ALA A C 1
ATOM 821 O O . ALA A 1 108 ? 10.008 -25.031 -1.4 1 91.31 108 ALA A O 1
ATOM 822 N N . ALA A 1 109 ? 9.141 -23 -1.659 1 87.62 109 ALA A N 1
ATOM 823 C CA . ALA A 1 109 ? 9.453 -22.609 -0.289 1 87.62 109 ALA A CA 1
ATOM 824 C C . ALA A 1 109 ? 8.695 -23.469 0.718 1 87.62 109 ALA A C 1
ATOM 826 O O . ALA A 1 109 ? 7.645 -24.031 0.4 1 87.62 109 ALA A O 1
ATOM 827 N N . ILE A 1 110 ? 9.242 -23.609 1.881 1 87.12 110 ILE A N 1
ATOM 828 C CA . ILE A 1 110 ? 8.602 -24.391 2.93 1 87.12 110 ILE A CA 1
ATOM 829 C C . ILE A 1 110 ? 7.18 -23.875 3.164 1 87.12 110 ILE A C 1
ATOM 831 O O . ILE A 1 110 ? 6.961 -22.672 3.258 1 87.12 110 ILE A O 1
ATOM 835 N N . GLY A 1 111 ? 6.199 -24.797 3.232 1 89.75 111 GLY A N 1
ATOM 836 C CA . GLY A 1 111 ? 4.812 -24.438 3.479 1 89.75 111 GLY A CA 1
ATOM 837 C C . GLY A 1 111 ? 4.07 -24.031 2.221 1 89.75 111 GLY A C 1
ATOM 838 O O . GLY A 1 111 ? 2.928 -23.578 2.287 1 89.75 111 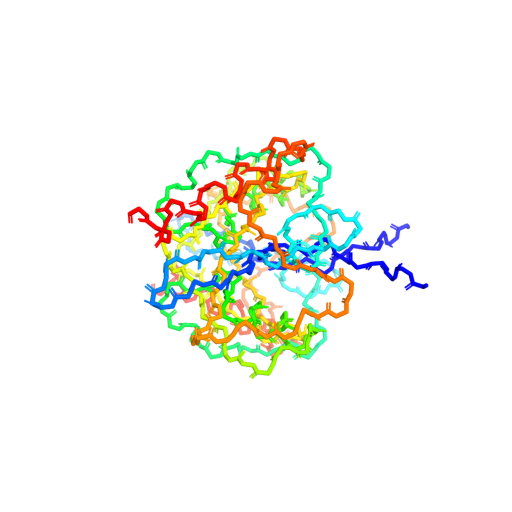GLY A O 1
ATOM 839 N N . THR A 1 112 ? 4.75 -24.031 1.106 1 93.94 112 THR A N 1
ATOM 840 C CA . THR A 1 112 ? 4.125 -23.703 -0.17 1 93.94 112 THR A CA 1
ATOM 841 C C . THR A 1 112 ? 4.281 -24.859 -1.157 1 93.94 112 THR A C 1
ATOM 843 O O . THR A 1 112 ? 5.004 -25.828 -0.884 1 93.94 112 THR A O 1
ATOM 846 N N . HIS A 1 113 ? 3.543 -24.859 -2.264 1 95.38 113 HIS A N 1
ATOM 847 C CA . HIS A 1 113 ? 3.691 -25.797 -3.373 1 95.38 113 HIS A CA 1
ATOM 848 C C . HIS A 1 113 ? 3.242 -25.172 -4.688 1 95.38 113 HIS A C 1
ATOM 850 O O . HIS A 1 113 ? 2.479 -24.203 -4.688 1 95.38 113 HIS A O 1
ATOM 856 N N . TRP A 1 114 ? 3.793 -25.766 -5.82 1 95.62 114 TRP A N 1
ATOM 857 C CA . TRP A 1 114 ? 3.48 -25.266 -7.156 1 95.62 114 TRP A CA 1
ATOM 858 C C . TRP A 1 114 ? 2.25 -25.969 -7.723 1 95.62 114 TRP A C 1
ATOM 860 O O . TRP A 1 114 ? 2.109 -27.188 -7.598 1 95.62 114 TRP A O 1
ATOM 870 N N . ILE A 1 115 ? 1.379 -25.203 -8.336 1 96.12 115 ILE A N 1
ATOM 871 C CA . ILE A 1 115 ? 0.199 -25.781 -8.961 1 96.12 115 ILE A CA 1
ATOM 872 C C . ILE A 1 115 ? -0.017 -25.172 -10.336 1 96.12 115 ILE A C 1
ATOM 874 O O . ILE A 1 115 ? 0.486 -24.078 -10.625 1 96.12 115 ILE A O 1
ATOM 878 N N . GLU A 1 116 ? -0.724 -25.906 -11.219 1 95.56 116 GLU A N 1
ATOM 879 C CA . GLU A 1 116 ? -1.288 -25.344 -12.445 1 95.56 116 GLU A CA 1
ATOM 880 C C . GLU A 1 116 ? -2.697 -24.812 -12.211 1 95.56 116 GLU A C 1
ATOM 882 O O . GLU A 1 116 ? -3.361 -25.188 -11.242 1 95.56 116 GLU A O 1
ATOM 887 N N . LEU A 1 117 ? -3.104 -23.922 -13.164 1 94.06 117 LEU A N 1
ATOM 888 C CA . LEU A 1 117 ? -4.43 -23.328 -13.023 1 94.06 117 LEU A CA 1
ATOM 889 C C . LEU A 1 117 ? -5.5 -24.406 -12.922 1 94.06 117 LEU A C 1
ATOM 891 O O . LEU A 1 117 ? -6.457 -24.281 -12.156 1 94.06 117 LEU A O 1
ATOM 895 N N . THR A 1 118 ? -5.32 -25.5 -13.609 1 93.94 118 THR A N 1
ATOM 896 C CA . THR A 1 118 ? -6.297 -26.578 -13.648 1 93.94 118 THR A CA 1
ATOM 897 C C . THR A 1 118 ? -6.414 -27.25 -12.273 1 93.94 118 THR A C 1
ATOM 899 O O . THR A 1 118 ? -7.43 -27.875 -11.969 1 93.94 118 THR A O 1
ATOM 902 N N . GLN A 1 119 ? -5.441 -27.188 -11.445 1 94.38 119 GLN A N 1
ATOM 903 C CA . GLN A 1 119 ? -5.438 -27.781 -10.117 1 94.38 119 GLN A CA 1
ATOM 904 C C . GLN A 1 119 ? -6.137 -26.891 -9.102 1 94.38 119 GLN A C 1
ATOM 906 O O . GLN A 1 119 ? -6.203 -27.219 -7.914 1 94.38 119 GLN A O 1
ATOM 911 N N . SER A 1 120 ? -6.609 -25.75 -9.57 1 92.38 120 SER A N 1
ATOM 912 C CA . SER A 1 120 ? -7.301 -24.828 -8.672 1 92.38 120 SER A CA 1
ATOM 913 C C . SER A 1 120 ? -8.797 -25.125 -8.617 1 92.38 120 SER A C 1
ATOM 915 O O . SER A 1 120 ? -9.555 -24.406 -7.969 1 92.38 120 SER A O 1
ATOM 917 N N . ILE A 1 121 ? -9.125 -26.156 -9.32 1 88.31 121 ILE A N 1
ATOM 918 C CA . ILE A 1 121 ? -10.531 -26.562 -9.32 1 88.31 121 ILE A CA 1
ATOM 919 C C . ILE A 1 121 ? -10.977 -26.859 -7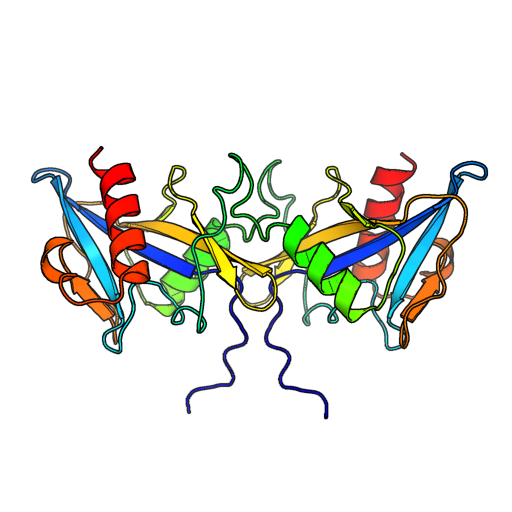.891 1 88.31 121 ILE A C 1
ATOM 921 O O . ILE A 1 121 ? -10.281 -27.578 -7.156 1 88.31 121 ILE A O 1
ATOM 925 N N . GLY A 1 122 ? -12.039 -26.328 -7.398 1 90.38 122 GLY A N 1
ATOM 926 C CA . GLY A 1 122 ? -12.539 -26.578 -6.059 1 90.38 122 GLY A CA 1
ATOM 927 C C . GLY A 1 122 ? -12.164 -25.484 -5.074 1 90.38 122 GLY A C 1
ATOM 928 O O . GLY A 1 122 ? -12.703 -25.438 -3.965 1 90.38 122 GLY A O 1
ATOM 929 N N . MET A 1 123 ? -11.141 -24.734 -5.363 1 90.88 123 MET A N 1
ATOM 930 C CA . MET A 1 123 ? -10.773 -23.609 -4.512 1 90.88 123 MET A CA 1
ATOM 931 C C . MET A 1 123 ? -11.891 -22.578 -4.473 1 90.88 123 MET A C 1
ATOM 933 O O . MET A 1 123 ? -12.758 -22.562 -5.344 1 90.88 123 MET A O 1
ATOM 937 N N . PRO A 1 124 ? -11.852 -21.812 -3.391 1 90.75 124 PRO A N 1
ATOM 938 C CA . PRO A 1 124 ? -12.82 -20.719 -3.344 1 90.75 124 PRO A CA 1
ATOM 939 C C . PRO A 1 124 ? -12.781 -19.828 -4.594 1 90.75 124 PRO A C 1
ATOM 941 O O . PRO A 1 124 ? -11.711 -19.625 -5.176 1 90.75 124 PRO A O 1
ATOM 944 N N . TRP A 1 125 ? -13.883 -19.328 -5.023 1 90.5 125 TRP A N 1
ATOM 945 C CA . TRP A 1 125 ? -14.039 -18.547 -6.25 1 90.5 125 TRP A CA 1
ATOM 946 C C . TRP A 1 125 ? -13.016 -17.422 -6.316 1 90.5 125 TRP A C 1
ATOM 948 O O . TRP A 1 125 ? -12.391 -17.203 -7.355 1 90.5 125 TRP A O 1
ATOM 958 N N . LEU A 1 126 ? -12.828 -16.719 -5.266 1 90.75 126 LEU A N 1
ATOM 959 C CA . LEU A 1 126 ? -11.93 -15.562 -5.258 1 90.75 126 LEU A CA 1
ATOM 960 C C . LEU A 1 126 ? -10.5 -15.992 -5.586 1 90.75 126 LEU A C 1
ATOM 962 O O . LEU A 1 126 ? -9.805 -15.32 -6.352 1 90.75 126 LEU A O 1
ATOM 966 N N . ASP A 1 127 ? -10.102 -17.094 -4.992 1 93.75 127 ASP A N 1
ATOM 967 C CA . ASP A 1 127 ? -8.773 -17.625 -5.258 1 93.75 127 ASP A CA 1
ATOM 968 C C . ASP A 1 127 ? -8.617 -18.016 -6.727 1 93.75 127 ASP A C 1
ATOM 970 O O . ASP A 1 127 ? -7.625 -17.641 -7.367 1 93.75 127 ASP A O 1
ATOM 974 N N . ARG A 1 128 ? -9.648 -18.641 -7.223 1 93.31 128 ARG A N 1
ATOM 975 C CA . ARG A 1 128 ? -9.609 -19.062 -8.617 1 93.31 128 ARG A CA 1
ATOM 976 C C . ARG A 1 128 ? -9.578 -17.875 -9.555 1 93.31 128 ARG A C 1
ATOM 978 O O . ARG A 1 128 ? -8.859 -17.875 -10.562 1 93.31 128 ARG A O 1
ATOM 985 N N . GLU A 1 129 ? -10.367 -16.922 -9.234 1 91.38 129 GLU A N 1
ATOM 986 C CA . GLU A 1 129 ? -10.445 -15.75 -10.086 1 91.38 129 GLU A CA 1
ATOM 987 C C . GLU A 1 129 ? -9.125 -14.977 -10.086 1 91.38 129 GLU A C 1
ATOM 989 O O . GLU A 1 129 ? -8.695 -14.469 -11.125 1 91.38 129 GLU A O 1
ATOM 994 N N . LEU A 1 130 ? -8.438 -14.914 -8.938 1 92.62 130 LEU A N 1
ATOM 995 C CA . LEU A 1 130 ? -7.125 -14.281 -8.867 1 92.62 130 LEU A CA 1
ATOM 996 C C . LEU A 1 130 ? -6.133 -15 -9.781 1 92.62 130 LEU A C 1
ATOM 998 O O . LEU A 1 130 ? -5.387 -14.352 -10.523 1 92.62 130 LEU A O 1
ATOM 1002 N N . LEU A 1 131 ? -6.148 -16.312 -9.758 1 94.38 131 LEU A N 1
ATOM 1003 C CA . LEU A 1 131 ? -5.254 -17.109 -10.594 1 94.38 131 LEU A CA 1
ATOM 1004 C C . LEU A 1 131 ? -5.605 -16.953 -12.062 1 94.38 131 LEU A C 1
ATOM 1006 O O . LEU A 1 131 ? -4.719 -16.828 -12.914 1 94.38 131 LEU A O 1
ATOM 1010 N N . ARG A 1 132 ? -6.914 -16.984 -12.359 1 92.69 132 ARG A N 1
ATOM 1011 C CA . ARG A 1 132 ? -7.367 -16.828 -13.734 1 92.69 132 ARG A CA 1
ATOM 1012 C C . ARG A 1 132 ? -6.91 -15.5 -14.328 1 92.69 132 ARG A C 1
ATOM 1014 O O . ARG A 1 132 ? -6.41 -15.453 -15.453 1 92.69 132 ARG A O 1
ATOM 1021 N N . ARG A 1 133 ? -7.055 -14.453 -13.57 1 89.25 133 ARG A N 1
ATOM 1022 C CA . ARG A 1 133 ? -6.641 -13.133 -14.039 1 89.25 133 ARG A CA 1
ATOM 1023 C C . ARG A 1 133 ? -5.133 -13.086 -14.266 1 89.25 133 ARG A C 1
ATOM 1025 O O . ARG A 1 133 ? -4.664 -12.469 -15.227 1 89.25 133 ARG A O 1
ATOM 1032 N N . ALA A 1 134 ? -4.395 -13.656 -13.383 1 91.75 134 ALA A N 1
ATOM 1033 C CA . ALA A 1 134 ? -2.947 -13.727 -13.562 1 91.75 134 ALA A CA 1
ATOM 1034 C C . ALA A 1 134 ? -2.592 -14.5 -14.828 1 91.75 134 ALA A C 1
ATOM 1036 O O . ALA A 1 134 ? -1.716 -14.094 -15.594 1 91.75 134 ALA A O 1
ATOM 1037 N N . TYR A 1 135 ? -3.26 -15.625 -15 1 92.75 135 TYR A N 1
ATOM 1038 C CA . TYR A 1 135 ? -3.061 -16.438 -16.188 1 92.75 135 TYR A CA 1
ATOM 1039 C C . TYR A 1 135 ? -3.314 -15.633 -17.453 1 92.75 135 TYR A C 1
ATOM 1041 O O . TYR A 1 135 ? -2.516 -15.664 -18.391 1 92.75 135 TYR A O 1
ATOM 1049 N N . GLU A 1 136 ? -4.328 -14.852 -17.453 1 88.5 136 GLU A N 1
ATOM 1050 C CA . GLU A 1 136 ? -4.703 -14.039 -18.609 1 88.5 136 GLU A CA 1
ATOM 1051 C C . GLU A 1 136 ? -3.637 -12.992 -18.906 1 88.5 136 GLU A C 1
ATOM 1053 O O . GLU A 1 136 ? -3.318 -12.75 -20.078 1 88.5 136 GLU A O 1
ATOM 1058 N N . VAL A 1 137 ? -3.125 -12.406 -17.875 1 84.94 137 VAL A N 1
ATOM 1059 C CA . VAL A 1 137 ? -2.111 -11.367 -18.062 1 84.94 137 VAL A CA 1
ATOM 1060 C C . VAL A 1 137 ? -0.838 -11.977 -18.625 1 84.94 137 VAL A C 1
ATOM 1062 O O . VAL A 1 137 ? -0.149 -11.352 -19.438 1 84.94 137 VAL A O 1
ATOM 1065 N N . LEU A 1 138 ? -0.551 -13.266 -18.266 1 89.06 138 LEU A N 1
ATOM 1066 C CA . LEU A 1 138 ? 0.724 -13.883 -18.625 1 89.06 138 LEU A CA 1
ATOM 1067 C C . LEU A 1 138 ? 0.622 -14.625 -19.953 1 89.06 138 LEU A C 1
ATOM 1069 O O . LEU A 1 138 ? 1.604 -14.719 -20.688 1 89.06 138 LEU A O 1
ATOM 1073 N N . ILE A 1 139 ? -0.489 -15.25 -20.172 1 84.5 139 ILE A N 1
ATOM 1074 C CA . ILE A 1 139 ? -0.623 -16.078 -21.359 1 84.5 139 ILE A CA 1
ATOM 1075 C C . ILE A 1 139 ? -1.511 -15.383 -22.391 1 84.5 139 ILE A C 1
ATOM 1077 O O . ILE A 1 139 ? -1.466 -15.703 -23.578 1 84.5 139 ILE A O 1
ATOM 1081 N N . GLY A 1 140 ? -2.312 -14.281 -22.031 1 71.88 140 GLY A N 1
ATOM 1082 C CA . GLY A 1 140 ? -3.229 -13.672 -22.984 1 71.88 140 GLY A CA 1
ATOM 1083 C C . GLY A 1 140 ? -2.643 -12.469 -23.688 1 71.88 140 GLY A C 1
ATOM 1084 O O . GLY A 1 140 ? -1.587 -11.969 -23.297 1 71.88 140 GLY A O 1
ATOM 1085 N N . MET B 1 1 ? 3.92 -20.703 17.328 1 19.3 1 MET B N 1
ATOM 1086 C CA . MET B 1 1 ? 4.059 -19.297 17.672 1 19.3 1 MET B CA 1
ATOM 1087 C C . MET B 1 1 ? 3.523 -18.406 16.562 1 19.3 1 MET B C 1
ATOM 1089 O O . MET B 1 1 ? 4.199 -18.188 15.547 1 19.3 1 MET B O 1
ATOM 1093 N N . MET B 1 2 ? 2.234 -18.547 16.188 1 27.14 2 MET B N 1
ATOM 1094 C CA . MET B 1 2 ? 1.419 -17.953 15.141 1 27.14 2 MET B CA 1
ATOM 1095 C C . MET B 1 2 ? 1.406 -16.422 15.258 1 27.14 2 MET B C 1
ATOM 1097 O O . MET B 1 2 ? 0.775 -15.875 16.156 1 27.14 2 MET B O 1
ATOM 1101 N N . GLY B 1 3 ? 2.58 -15.773 15.336 1 28.61 3 GLY B N 1
ATOM 1102 C CA . GLY B 1 3 ? 2.82 -14.383 15.68 1 28.61 3 GLY B CA 1
ATOM 1103 C C . GLY B 1 3 ? 1.743 -13.445 15.172 1 28.61 3 GLY B C 1
ATOM 1104 O O . GLY B 1 3 ? 1.001 -13.789 14.25 1 28.61 3 GLY B O 1
ATOM 1105 N N . SER B 1 4 ? 1.257 -12.586 15.906 1 32 4 SER B N 1
ATOM 1106 C CA . SER B 1 4 ? 0.266 -11.523 15.75 1 32 4 SER B CA 1
ATOM 1107 C C . SER B 1 4 ? 0.404 -10.836 14.398 1 32 4 SER B C 1
ATOM 1109 O O . SER B 1 4 ? 1.226 -9.93 14.234 1 32 4 SER B O 1
ATOM 1111 N N . HIS B 1 5 ? 0.674 -11.492 13.203 1 37.53 5 HIS B N 1
ATOM 1112 C CA . HIS B 1 5 ? 1.019 -10.992 11.875 1 37.53 5 HIS B CA 1
ATOM 1113 C C . HIS B 1 5 ? 0.109 -9.836 11.461 1 37.53 5 HIS B C 1
ATOM 1115 O O . HIS B 1 5 ? -1.101 -10.016 11.305 1 37.53 5 HIS B O 1
ATOM 1121 N N . GLY B 1 6 ? 0.193 -8.719 11.93 1 44.66 6 GLY B N 1
ATOM 1122 C CA . GLY B 1 6 ? -0.482 -7.492 11.539 1 44.66 6 GLY B CA 1
ATOM 1123 C C . GLY B 1 6 ? -1.024 -7.539 10.125 1 44.66 6 GLY B C 1
ATOM 1124 O O . GLY B 1 6 ? -0.634 -8.398 9.328 1 44.66 6 GLY B O 1
ATOM 1125 N N . ARG B 1 7 ? -2.307 -6.938 9.922 1 55.81 7 ARG B N 1
ATOM 1126 C CA . ARG B 1 7 ? -3.021 -7.004 8.648 1 55.81 7 ARG B CA 1
ATOM 1127 C C . ARG B 1 7 ? -2.152 -6.492 7.508 1 55.81 7 ARG B C 1
ATOM 1129 O O . ARG B 1 7 ? -1.894 -5.289 7.406 1 55.81 7 ARG B O 1
ATOM 1136 N N . LEU B 1 8 ? -1.316 -7.355 7.027 1 65.75 8 LEU B N 1
ATOM 1137 C CA . LEU B 1 8 ? -0.491 -7.012 5.875 1 65.75 8 LEU B CA 1
ATOM 1138 C C . LEU B 1 8 ? -1.334 -6.379 4.773 1 65.75 8 LEU B C 1
ATOM 1140 O O . LEU B 1 8 ? -2.373 -6.922 4.395 1 65.75 8 LEU B O 1
ATOM 1144 N N . GLY B 1 9 ? -1.053 -5.176 4.469 1 70.19 9 GLY B N 1
ATOM 1145 C CA . GLY B 1 9 ? -1.825 -4.363 3.543 1 70.19 9 GLY B CA 1
ATOM 1146 C C . GLY B 1 9 ? -1.588 -4.723 2.09 1 70.19 9 GLY B C 1
ATOM 1147 O O . GLY B 1 9 ? -1.84 -3.916 1.193 1 70.19 9 GLY B O 1
ATOM 1148 N N . TRP B 1 10 ? -0.931 -5.832 1.828 1 77.88 10 TRP B N 1
ATOM 1149 C CA . TRP B 1 10 ? -0.701 -6.301 0.467 1 77.88 10 TRP B CA 1
ATOM 1150 C C . TRP B 1 10 ? -0.64 -7.824 0.421 1 77.88 10 TRP B C 1
ATOM 1152 O O . TRP B 1 10 ? -0.463 -8.477 1.453 1 77.88 10 TRP B O 1
ATOM 1162 N N . ARG B 1 11 ? -0.897 -8.344 -0.778 1 85.06 11 ARG B N 1
ATOM 1163 C CA . ARG B 1 11 ? -0.649 -9.75 -1.084 1 85.06 11 ARG B CA 1
ATOM 1164 C C . ARG B 1 11 ? 0.065 -9.898 -2.422 1 85.06 11 ARG B C 1
ATOM 1166 O O . ARG B 1 11 ? 0.112 -8.961 -3.217 1 85.06 11 ARG B O 1
ATOM 1173 N N . MET B 1 12 ? 0.661 -11.086 -2.607 1 90.81 12 MET B N 1
ATOM 1174 C CA . MET B 1 12 ? 1.374 -11.352 -3.852 1 90.81 12 MET B CA 1
ATOM 1175 C C . MET B 1 12 ? 1.101 -12.773 -4.34 1 90.81 12 MET B C 1
ATOM 1177 O O . MET B 1 12 ? 1.087 -13.719 -3.547 1 90.81 12 MET B O 1
ATOM 1181 N N . LEU B 1 13 ? 0.71 -12.875 -5.613 1 94.06 13 LEU B N 1
ATOM 1182 C CA . LEU B 1 13 ? 0.81 -14.148 -6.328 1 94.06 13 LEU B CA 1
ATOM 1183 C C . LEU B 1 13 ? 2.215 -14.344 -6.883 1 94.06 13 LEU B C 1
ATOM 1185 O O . LEU B 1 13 ? 2.836 -13.398 -7.371 1 94.06 13 LEU B O 1
ATOM 1189 N N . ILE B 1 14 ? 2.691 -15.555 -6.781 1 94.62 14 ILE B N 1
ATOM 1190 C CA . ILE B 1 14 ? 3.967 -15.914 -7.391 1 94.62 14 ILE B CA 1
ATOM 1191 C C . ILE B 1 14 ? 3.744 -16.969 -8.469 1 94.62 14 ILE B C 1
ATOM 1193 O O . ILE B 1 14 ? 3.006 -17.938 -8.258 1 94.62 14 ILE B O 1
ATOM 1197 N N . CYS B 1 15 ? 4.363 -16.688 -9.617 1 95.31 15 CYS B N 1
ATOM 1198 C CA . CYS B 1 15 ? 4.191 -17.656 -10.695 1 95.31 15 CYS B CA 1
ATOM 1199 C C . CYS B 1 15 ? 5.508 -17.906 -11.422 1 95.31 15 CYS B C 1
ATOM 1201 O O . CYS B 1 15 ? 6.496 -17.203 -11.18 1 95.31 15 CYS B O 1
ATOM 1203 N N . HIS B 1 16 ? 5.578 -18.969 -12.125 1 94.69 16 HIS B N 1
ATOM 1204 C CA . HIS B 1 16 ? 6.641 -19.312 -13.062 1 94.69 16 HIS B CA 1
ATOM 1205 C C . HIS B 1 16 ? 6.07 -19.703 -14.422 1 94.69 16 HIS B C 1
ATOM 1207 O O . HIS B 1 16 ? 5.289 -20.656 -14.516 1 94.69 16 HIS B O 1
ATOM 1213 N N . LYS B 1 17 ? 6.449 -18.859 -15.375 1 91.38 17 LYS B N 1
ATOM 1214 C CA . LYS B 1 17 ? 6.109 -19.219 -16.75 1 91.38 17 LYS B CA 1
ATOM 1215 C C . LYS B 1 17 ? 7.32 -19.781 -17.484 1 91.38 17 LYS B C 1
ATOM 1217 O O . LYS B 1 17 ? 8.32 -19.094 -17.688 1 91.38 17 LYS B O 1
ATOM 1222 N N . HIS B 1 18 ? 7.227 -21.031 -17.859 1 89.12 18 HIS B N 1
ATOM 1223 C CA . HIS B 1 18 ? 8.312 -21.656 -18.609 1 89.12 18 HIS B CA 1
ATOM 1224 C C . HIS B 1 18 ? 8.484 -21 -19.984 1 89.12 18 HIS B C 1
ATOM 1226 O O . HIS B 1 18 ? 7.523 -20.906 -20.75 1 89.12 18 HIS B O 1
ATOM 1232 N N . PRO B 1 19 ? 9.672 -20.656 -20.266 1 83.88 19 PRO B N 1
ATOM 1233 C CA . PRO B 1 19 ? 9.891 -19.859 -21.469 1 83.88 19 PRO B CA 1
ATOM 1234 C C . PRO B 1 19 ? 9.633 -20.641 -22.75 1 83.88 19 PRO B C 1
ATOM 1236 O O . PRO B 1 19 ? 9.25 -20.062 -23.766 1 83.88 19 PRO B O 1
ATOM 1239 N N . VAL B 1 20 ? 9.766 -21.969 -22.719 1 85 20 VAL B N 1
ATOM 1240 C CA . VAL B 1 20 ? 9.656 -22.766 -23.922 1 85 20 VAL B CA 1
ATOM 1241 C C . VAL B 1 20 ? 8.273 -23.406 -24 1 85 20 VAL B C 1
ATOM 1243 O O . VAL B 1 20 ? 7.586 -23.281 -25.016 1 85 20 VAL B O 1
ATOM 1246 N N . SER B 1 21 ? 7.793 -24.078 -23.078 1 80.75 21 SER B N 1
ATOM 1247 C CA . SER B 1 21 ? 6.531 -24.812 -23.094 1 80.75 21 SER B CA 1
ATOM 1248 C C . SER B 1 21 ? 5.355 -23.891 -22.781 1 80.75 21 SER B C 1
ATOM 1250 O O . SER B 1 21 ? 4.195 -24.281 -22.938 1 80.75 21 SER B O 1
ATOM 1252 N N . ALA B 1 22 ? 5.57 -22.688 -22.359 1 82.62 22 ALA B N 1
ATOM 1253 C CA . ALA B 1 22 ? 4.562 -21.703 -21.953 1 82.62 22 ALA B CA 1
ATOM 1254 C C . ALA B 1 22 ? 3.719 -22.219 -20.797 1 82.62 22 ALA B C 1
ATOM 1256 O O . ALA B 1 22 ? 2.637 -21.703 -20.531 1 82.62 22 ALA B O 1
ATOM 1257 N N . ARG B 1 23 ? 4.219 -23.297 -20.156 1 89.75 23 ARG B N 1
ATOM 1258 C CA . ARG B 1 23 ? 3.523 -23.781 -18.969 1 89.75 23 ARG B CA 1
ATOM 1259 C C . ARG B 1 23 ? 3.619 -22.797 -17.828 1 89.75 23 ARG B C 1
ATOM 1261 O O . ARG B 1 23 ? 4.688 -22.234 -17.562 1 89.75 23 ARG B O 1
ATOM 1268 N N . LEU B 1 24 ? 2.492 -22.578 -17.25 1 93.5 24 LEU B N 1
ATOM 1269 C CA . LEU B 1 24 ? 2.4 -21.609 -16.156 1 93.5 24 LEU B CA 1
ATOM 1270 C C . LEU B 1 24 ? 2.086 -22.312 -14.844 1 93.5 24 LEU B C 1
ATOM 1272 O O . LEU B 1 24 ? 1.147 -23.109 -14.766 1 93.5 24 LEU B O 1
ATOM 1276 N N . HIS B 1 25 ? 2.955 -22.094 -13.852 1 95.88 25 HIS B N 1
ATOM 1277 C CA . HIS B 1 25 ? 2.736 -22.609 -12.5 1 95.88 25 HIS B CA 1
ATOM 1278 C C . HIS B 1 25 ? 2.627 -21.469 -11.492 1 95.88 25 HIS B C 1
ATOM 1280 O O . HIS B 1 25 ? 3.258 -20.422 -11.656 1 95.88 25 HIS B O 1
ATOM 1286 N N . PHE B 1 26 ? 1.792 -21.672 -10.453 1 96.25 26 PHE B N 1
ATOM 1287 C CA . PHE B 1 26 ? 1.645 -20.719 -9.352 1 96.25 26 PHE B CA 1
ATOM 1288 C C . PHE B 1 26 ? 2.152 -21.328 -8.047 1 96.25 26 PHE B C 1
ATOM 1290 O O . PHE B 1 26 ? 1.912 -22.5 -7.77 1 96.25 26 PHE B O 1
ATOM 1297 N N . LEU B 1 27 ? 2.92 -20.578 -7.316 1 95.38 27 LEU B N 1
ATOM 1298 C CA . LEU B 1 27 ? 3.322 -20.953 -5.965 1 95.38 27 LEU B CA 1
ATOM 1299 C C . LEU B 1 27 ? 2.244 -20.594 -4.953 1 95.38 27 LEU B C 1
ATOM 1301 O O . LEU B 1 27 ? 1.933 -19.406 -4.77 1 95.38 27 LEU B O 1
ATOM 1305 N N . VAL B 1 28 ? 1.616 -21.641 -4.277 1 95.75 28 VAL B N 1
ATOM 1306 C CA . VAL B 1 28 ? 0.506 -21.375 -3.369 1 95.75 28 VAL B CA 1
ATOM 1307 C C . VAL B 1 28 ? 0.815 -21.953 -1.989 1 95.75 28 VAL B C 1
ATOM 1309 O O . VAL B 1 28 ? 1.613 -22.891 -1.865 1 95.75 28 VAL B O 1
ATOM 1312 N N . PRO B 1 29 ? 0.214 -21.359 -0.862 1 93.56 29 PRO B N 1
ATOM 1313 C CA . PRO B 1 29 ? 0.405 -21.938 0.475 1 93.56 29 PRO B CA 1
ATOM 1314 C C . PRO B 1 29 ? -0.182 -23.328 0.609 1 93.56 29 PRO B C 1
ATOM 1316 O O . PRO B 1 29 ? -1.218 -23.641 0.01 1 93.56 29 PRO B O 1
ATOM 1319 N N . GLN B 1 30 ? 0.456 -24.125 1.442 1 91.38 30 GLN B N 1
ATOM 1320 C CA . GLN B 1 30 ? -0.021 -25.484 1.686 1 91.38 30 GLN B CA 1
ATOM 1321 C C . GLN B 1 30 ? -1.303 -25.469 2.514 1 91.38 30 GLN B C 1
ATOM 1323 O O . GLN B 1 30 ? -2.143 -26.359 2.373 1 91.38 30 GLN B O 1
ATOM 1328 N N . ARG B 1 31 ? -1.466 -24.516 3.355 1 86.88 31 ARG B N 1
ATOM 1329 C CA . ARG B 1 31 ? -2.572 -24.484 4.305 1 86.88 31 ARG B CA 1
ATOM 1330 C C . ARG B 1 31 ? -3.811 -23.859 3.684 1 86.88 31 ARG B C 1
ATOM 1332 O O . ARG B 1 31 ? -4.82 -23.656 4.363 1 86.88 31 ARG B O 1
ATOM 1339 N N . GLY B 1 32 ? -3.668 -23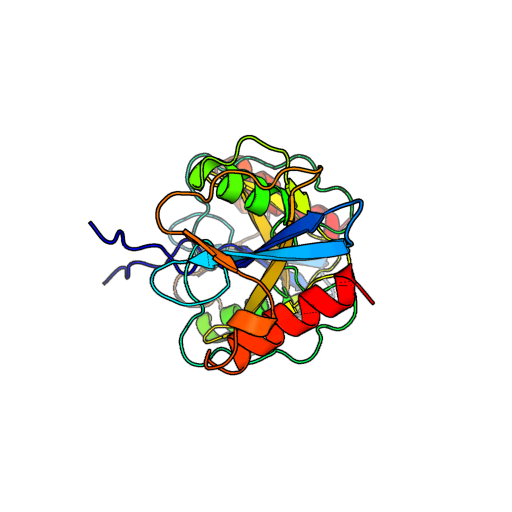.438 2.43 1 87.5 32 GLY B N 1
ATOM 1340 C CA . GLY B 1 32 ? -4.832 -22.875 1.772 1 87.5 32 GLY B CA 1
ATOM 1341 C C . GLY B 1 32 ? -4.594 -21.469 1.244 1 87.5 32 GLY B C 1
ATOM 1342 O O . GLY B 1 32 ? -3.775 -20.734 1.787 1 87.5 32 GLY B O 1
ATOM 1343 N N . GLY B 1 33 ? -5.418 -21.109 0.159 1 92.94 33 GLY B N 1
ATOM 1344 C CA . GLY B 1 33 ? -5.266 -19.812 -0.487 1 92.94 33 GLY B CA 1
ATOM 1345 C C . GLY B 1 33 ? -4.281 -19.828 -1.641 1 92.94 33 GLY B C 1
ATOM 1346 O O . GLY B 1 33 ? -3.691 -20.875 -1.94 1 92.94 33 GLY B O 1
ATOM 1347 N N . VAL B 1 34 ? -4.172 -18.625 -2.26 1 96.12 34 VAL B N 1
ATOM 1348 C CA . VAL B 1 34 ? -3.326 -18.594 -3.449 1 96.12 34 VAL B CA 1
ATOM 1349 C C . VAL B 1 34 ? -2.355 -17.406 -3.357 1 96.12 34 VAL B C 1
ATOM 1351 O O . VAL B 1 34 ? -1.482 -17.25 -4.211 1 96.12 34 VAL B O 1
ATOM 1354 N N . VAL B 1 35 ? -2.553 -16.594 -2.291 1 94.31 35 VAL B N 1
ATOM 1355 C CA . VAL B 1 35 ? -1.715 -15.406 -2.18 1 94.31 35 VAL B CA 1
ATOM 1356 C C . VAL B 1 35 ? -0.782 -15.539 -0.978 1 94.31 35 VAL B C 1
ATOM 1358 O O . VAL B 1 35 ? -1.027 -16.359 -0.082 1 94.31 35 VAL B O 1
ATOM 1361 N N . LEU B 1 36 ? 0.305 -14.891 -1.065 1 90.75 36 LEU B N 1
ATOM 1362 C CA . LEU B 1 36 ? 1.332 -14.836 -0.031 1 90.75 36 LEU B CA 1
ATOM 1363 C C . LEU B 1 36 ? 1.555 -13.406 0.44 1 90.75 36 LEU B C 1
ATOM 1365 O O . LEU B 1 36 ? 1.267 -12.453 -0.292 1 90.75 36 LEU B O 1
ATOM 1369 N N . PRO B 1 37 ? 2.07 -13.094 1.631 1 88.38 37 PRO B N 1
ATOM 1370 C CA . PRO B 1 37 ? 2.562 -14.055 2.619 1 88.38 37 PRO B CA 1
ATOM 1371 C C . PRO B 1 37 ? 1.466 -14.539 3.564 1 88.38 37 PRO B C 1
ATOM 1373 O O . PRO B 1 37 ? 1.662 -15.516 4.293 1 88.38 37 PRO B O 1
ATOM 1376 N N . GLN B 1 38 ? 0.359 -13.93 3.656 1 86.62 38 GLN B N 1
ATOM 1377 C CA . GLN B 1 38 ? -0.765 -14.266 4.523 1 86.62 38 GLN B CA 1
ATOM 1378 C C . GLN B 1 38 ? -2.031 -14.523 3.709 1 86.62 38 GLN B C 1
ATOM 1380 O O . GLN B 1 38 ? -2.184 -13.992 2.607 1 86.62 38 GLN B O 1
ATOM 1385 N N . PRO B 1 39 ? -2.93 -15.344 4.246 1 88.5 39 PRO B N 1
ATOM 1386 C CA . PRO B 1 39 ? -4.191 -15.555 3.533 1 88.5 39 PRO B CA 1
ATOM 1387 C C . PRO B 1 39 ? -5.008 -14.273 3.381 1 88.5 39 PRO B C 1
ATOM 1389 O O . PRO B 1 39 ? -4.773 -13.297 4.102 1 88.5 39 PRO B O 1
ATOM 1392 N N . LEU B 1 40 ? -5.934 -14.281 2.465 1 88.75 40 LEU B N 1
ATOM 1393 C CA . LEU B 1 40 ? -6.859 -13.164 2.309 1 88.75 40 LEU B CA 1
ATOM 1394 C C . LEU B 1 40 ? -7.762 -13.031 3.529 1 88.75 40 LEU B C 1
ATOM 1396 O O . LEU B 1 40 ? -8.164 -14.039 4.121 1 88.75 40 LEU B O 1
ATOM 1400 N N . PRO B 1 41 ? -8.031 -11.766 3.916 1 81.5 41 PRO B N 1
ATOM 1401 C CA . PRO B 1 41 ? -9.047 -11.602 4.957 1 81.5 41 PRO B CA 1
ATOM 1402 C C . PRO B 1 41 ? -10.391 -12.219 4.574 1 81.5 41 PRO B C 1
ATOM 1404 O O . PRO B 1 41 ? -10.711 -12.32 3.387 1 81.5 41 PRO B O 1
ATOM 1407 N N . ALA B 1 42 ? -11.102 -12.398 5.723 1 79.25 42 ALA B N 1
ATOM 1408 C CA . ALA B 1 42 ? -12.438 -12.938 5.504 1 79.25 42 ALA B CA 1
ATOM 1409 C C . ALA B 1 42 ? -13.312 -11.945 4.742 1 79.25 42 ALA B C 1
ATOM 1411 O O . ALA B 1 42 ? -13.219 -10.734 4.953 1 79.25 42 ALA B O 1
ATOM 1412 N N . LEU B 1 43 ? -14.07 -12.344 3.811 1 79.75 43 LEU B N 1
ATOM 1413 C CA . LEU B 1 43 ? -15.094 -11.594 3.082 1 79.75 43 LEU B CA 1
ATOM 1414 C C . LEU B 1 43 ? -14.453 -10.68 2.039 1 79.75 43 LEU B C 1
ATOM 1416 O O . LEU B 1 43 ? -15.062 -9.695 1.622 1 79.75 43 LEU B O 1
ATOM 1420 N N . ALA B 1 44 ? -13.211 -10.781 1.793 1 83.44 44 ALA B N 1
ATOM 1421 C CA . ALA B 1 44 ? -12.586 -10.039 0.701 1 83.44 44 ALA B CA 1
ATOM 1422 C C . ALA B 1 44 ? -13.352 -10.234 -0.605 1 83.44 44 ALA B C 1
ATOM 1424 O O . ALA B 1 44 ? -13.797 -11.344 -0.906 1 83.44 44 ALA B O 1
ATOM 1425 N N . VAL B 1 45 ? -13.641 -9.164 -1.316 1 81.44 45 VAL B N 1
ATOM 1426 C CA . VAL B 1 45 ? -14.25 -9.219 -2.639 1 81.44 45 VAL B CA 1
ATOM 1427 C C . VAL B 1 45 ? -13.492 -8.305 -3.598 1 81.44 45 VAL B C 1
ATOM 1429 O O . VAL B 1 45 ? -12.766 -7.406 -3.164 1 81.44 45 VAL B O 1
ATOM 1432 N N . PHE B 1 46 ? -13.516 -8.695 -4.918 1 80.94 46 PHE B N 1
ATOM 1433 C CA . PHE B 1 46 ? -12.852 -7.848 -5.902 1 80.94 46 PHE B CA 1
ATOM 1434 C C . PHE B 1 46 ? -13.367 -6.418 -5.82 1 80.94 46 PHE B C 1
ATOM 1436 O O . PHE B 1 46 ? -14.578 -6.191 -5.777 1 80.94 46 PHE B O 1
ATOM 1443 N N . ALA B 1 47 ? -12.383 -5.676 -5.586 1 69.75 47 ALA B N 1
ATOM 1444 C CA . ALA B 1 47 ? -12.742 -4.262 -5.629 1 69.75 47 ALA B CA 1
ATOM 1445 C C . ALA B 1 47 ? -13.016 -3.809 -7.059 1 69.75 47 ALA B C 1
ATOM 1447 O O . ALA B 1 47 ? -12.492 -4.391 -8.008 1 69.75 47 ALA B O 1
ATOM 1448 N N . GLU B 1 48 ? -13.961 -3.062 -7.305 1 55.28 48 GLU B N 1
ATOM 1449 C CA . GLU B 1 48 ? -14.141 -2.461 -8.625 1 55.28 48 GLU B CA 1
ATOM 1450 C C . GLU B 1 48 ? -12.82 -1.929 -9.172 1 55.28 48 GLU B C 1
ATOM 1452 O O . GLU B 1 48 ? -11.969 -1.464 -8.406 1 55.28 48 GLU B O 1
ATOM 1457 N N . PRO B 1 49 ? -12.375 -2.611 -10.406 1 45.81 49 PRO B N 1
ATOM 1458 C CA . PRO B 1 49 ? -11.094 -2.242 -11.023 1 45.81 49 PRO B CA 1
ATOM 1459 C C . PRO B 1 49 ? -10.656 -0.829 -10.656 1 45.81 49 PRO B C 1
ATOM 1461 O O . PRO B 1 49 ? -11.461 0.102 -10.68 1 45.81 49 PRO B O 1
ATOM 1464 N N . PRO B 1 50 ? -9.688 -0.99 -9.734 1 40.16 50 PRO B N 1
ATOM 1465 C CA . PRO B 1 50 ? -9.266 0.406 -9.602 1 40.16 50 PRO B CA 1
ATOM 1466 C C . PRO B 1 50 ? -9.133 1.11 -10.953 1 40.16 50 PRO B C 1
ATOM 1468 O O . PRO B 1 50 ? -8.875 0.46 -11.969 1 40.16 50 PRO B O 1
ATOM 1471 N N . MET B 1 51 ? -9.734 2.059 -11.273 1 33.22 51 MET B N 1
ATOM 1472 C CA . MET B 1 51 ? -9.227 2.738 -12.461 1 33.22 51 MET B CA 1
ATOM 1473 C C . MET B 1 51 ? -7.723 2.52 -12.609 1 33.22 51 MET B C 1
ATOM 1475 O O . MET B 1 51 ? -7.031 2.229 -11.633 1 33.22 51 MET B O 1
ATOM 1479 N N . GLN B 1 52 ? -6.969 2.471 -13.773 1 32.28 52 GLN B N 1
ATOM 1480 C CA . GLN B 1 52 ? -5.582 2.234 -14.156 1 32.28 52 GLN B CA 1
ATOM 1481 C C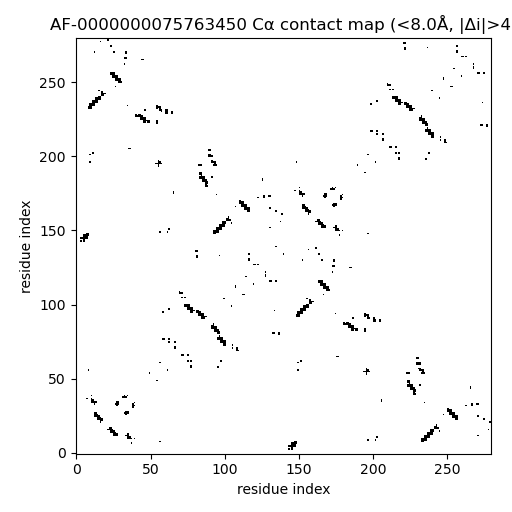 . GLN B 1 52 ? -4.668 2.213 -12.93 1 32.28 52 GLN B C 1
ATOM 1483 O O . GLN B 1 52 ? -3.807 1.341 -12.812 1 32.28 52 GLN B O 1
ATOM 1488 N N . GLY B 1 53 ? -4.176 3.195 -12.375 1 33.25 53 GLY B N 1
ATOM 1489 C CA . GLY B 1 53 ? -3.043 3.631 -11.578 1 33.25 53 GLY B CA 1
ATOM 1490 C C . GLY B 1 53 ? -3.119 3.17 -10.133 1 33.25 53 GLY B C 1
ATOM 1491 O O . GLY B 1 53 ? -2.262 3.516 -9.32 1 33.25 53 GLY B O 1
ATOM 1492 N N . ASP B 1 54 ? -4.16 2.518 -9.516 1 33.94 54 ASP B N 1
ATOM 1493 C CA . ASP B 1 54 ? -4.512 2.67 -8.109 1 33.94 54 ASP B CA 1
ATOM 1494 C C . ASP B 1 54 ? -4.008 1.487 -7.285 1 33.94 54 ASP B C 1
ATOM 1496 O O . ASP B 1 54 ? -4.43 1.292 -6.141 1 33.94 54 ASP B O 1
ATOM 1500 N N . LEU B 1 55 ? -3.668 0.356 -7.555 1 39.19 55 LEU B N 1
ATOM 1501 C CA . LEU B 1 55 ? -3.582 -0.835 -6.715 1 39.19 55 LEU B CA 1
ATOM 1502 C C . LEU B 1 55 ? -2.693 -0.585 -5.504 1 39.19 55 LEU B C 1
ATOM 1504 O O . LEU B 1 55 ? -2.268 -1.529 -4.832 1 39.19 55 LEU B O 1
ATOM 1508 N N . LEU B 1 56 ? -1.799 0.551 -5.477 1 41.47 56 LEU B N 1
ATOM 1509 C CA . LEU B 1 56 ? -1.191 1.328 -4.402 1 41.47 56 LEU B CA 1
ATOM 1510 C C . LEU B 1 56 ? -2.199 1.6 -3.291 1 41.47 56 LEU B C 1
ATOM 1512 O O . LEU B 1 56 ? -3.41 1.564 -3.521 1 41.47 56 LEU B O 1
ATOM 1516 N N . VAL B 1 57 ? -2.094 1.062 -1.918 1 44.91 57 VAL B N 1
ATOM 1517 C CA . VAL B 1 57 ? -3.09 1.572 -0.982 1 44.91 57 VAL B CA 1
ATOM 1518 C C . VAL B 1 57 ? -3.883 2.701 -1.637 1 44.91 57 VAL B C 1
ATOM 1520 O O . VAL B 1 57 ? -3.301 3.67 -2.133 1 44.91 57 VAL B O 1
ATOM 1523 N N . HIS B 1 58 ? -5.004 2.232 -2.068 1 52.5 58 HIS B N 1
ATOM 1524 C CA . HIS B 1 58 ? -5.793 3.322 -2.633 1 52.5 58 HIS B CA 1
ATOM 1525 C C . HIS B 1 58 ? -5.902 4.484 -1.653 1 52.5 58 HIS B C 1
ATOM 1527 O O . HIS B 1 58 ? -6.605 4.391 -0.644 1 52.5 58 HIS B O 1
ATOM 1533 N N . PRO B 1 59 ? -5.059 5.316 -1.722 1 66.62 59 PRO B N 1
ATOM 1534 C CA . PRO B 1 59 ? -5.031 6.469 -0.82 1 66.62 59 PRO B CA 1
ATOM 1535 C C . PRO B 1 59 ? -6.426 6.996 -0.491 1 66.62 59 PRO B C 1
ATOM 1537 O O . PRO B 1 59 ? -6.676 7.426 0.637 1 66.62 59 PRO B O 1
ATOM 1540 N N . ALA B 1 60 ? -7.328 6.719 -1.416 1 68.5 60 ALA B N 1
ATOM 1541 C CA . ALA B 1 60 ? -8.68 7.211 -1.183 1 68.5 60 ALA B CA 1
ATOM 1542 C C . ALA B 1 60 ? -9.398 6.363 -0.136 1 68.5 60 ALA B C 1
ATOM 1544 O O . ALA B 1 60 ? -10.133 6.895 0.704 1 68.5 60 ALA B O 1
ATOM 1545 N N . GLY B 1 61 ? -9.203 5.051 -0.254 1 71 61 GLY B N 1
ATOM 1546 C CA . GLY B 1 61 ? -9.781 4.191 0.767 1 71 61 GLY B CA 1
ATOM 1547 C C . GLY B 1 61 ? -9.18 4.418 2.143 1 71 61 GLY B C 1
ATOM 1548 O O . GLY B 1 61 ? -9.906 4.441 3.141 1 71 61 GLY B O 1
ATOM 1549 N N . ALA B 1 62 ? -7.871 4.5 2.193 1 74.31 62 ALA B N 1
ATOM 1550 C CA . ALA B 1 62 ? -7.172 4.812 3.438 1 74.31 62 ALA B CA 1
ATOM 1551 C C . ALA B 1 62 ? -7.684 6.117 4.043 1 74.31 62 ALA B C 1
ATOM 1553 O O . ALA B 1 62 ? -7.926 6.195 5.25 1 74.31 62 ALA B O 1
ATOM 1554 N N . LEU B 1 63 ? -7.918 7.059 3.184 1 82.94 63 LEU B N 1
ATOM 1555 C CA . LEU B 1 63 ? -8.406 8.359 3.629 1 82.94 63 LEU B CA 1
ATOM 1556 C C . LEU B 1 63 ? -9.805 8.234 4.234 1 82.94 63 LEU B C 1
ATOM 1558 O O . LEU B 1 63 ? -10.07 8.797 5.301 1 82.94 63 LEU B O 1
ATOM 1562 N N . ARG B 1 64 ? -10.625 7.555 3.57 1 78.19 64 ARG B N 1
ATOM 1563 C CA . ARG B 1 64 ? -12 7.406 4.047 1 78.19 64 ARG B CA 1
ATOM 1564 C C . ARG B 1 64 ? -12.031 6.691 5.395 1 78.19 64 ARG B C 1
ATOM 1566 O O . ARG B 1 64 ? -12.773 7.09 6.297 1 78.19 64 ARG B O 1
ATOM 1573 N N . SER B 1 65 ? -11.258 5.695 5.473 1 76 65 SER B N 1
ATOM 1574 C CA . SER B 1 65 ? -11.18 4.961 6.73 1 76 65 SER B CA 1
ATOM 1575 C C . SER B 1 65 ? -10.664 5.848 7.859 1 76 65 SER B C 1
ATOM 1577 O O . SER B 1 65 ? -11.227 5.848 8.953 1 76 65 SER B O 1
ATOM 1579 N N . LEU B 1 66 ? -9.586 6.535 7.57 1 84.31 66 LEU B N 1
ATOM 1580 C CA . LEU B 1 66 ? -9 7.426 8.562 1 84.31 66 LEU B CA 1
ATOM 1581 C C . LEU B 1 66 ? -9.984 8.508 8.977 1 84.31 66 LEU B C 1
ATOM 1583 O O . LEU B 1 66 ? -10.125 8.812 10.164 1 84.31 66 LEU B O 1
ATOM 1587 N N . GLN B 1 67 ? -10.664 9.039 7.977 1 86.19 67 GLN B N 1
ATOM 1588 C CA . GLN B 1 67 ? -11.656 10.078 8.234 1 86.19 67 GLN B CA 1
ATOM 1589 C C . GLN B 1 67 ? -12.75 9.578 9.172 1 86.19 67 GLN B C 1
ATOM 1591 O O . GLN B 1 67 ? -13.148 10.273 10.109 1 86.19 67 GLN B O 1
ATOM 1596 N N . ARG B 1 68 ? -13.211 8.422 8.938 1 80.56 68 ARG B N 1
ATOM 1597 C CA . ARG B 1 68 ? -14.234 7.809 9.773 1 80.56 68 ARG B CA 1
ATOM 1598 C C . ARG B 1 68 ? -13.719 7.566 11.188 1 80.56 68 ARG B C 1
ATOM 1600 O O . ARG B 1 68 ? -14.406 7.867 12.164 1 80.56 68 ARG B O 1
ATOM 1607 N N . ASP B 1 69 ? -12.531 7.102 11.266 1 80.62 69 ASP B N 1
ATOM 1608 C CA . ASP B 1 69 ? -11.945 6.785 12.562 1 80.62 69 ASP B CA 1
ATOM 1609 C C . ASP B 1 69 ? -11.758 8.047 13.398 1 80.62 69 ASP B C 1
ATOM 1611 O O . ASP B 1 69 ? -11.906 8.016 14.625 1 80.62 69 ASP B O 1
ATOM 1615 N N . LEU B 1 70 ? -11.352 9.102 12.75 1 87.75 70 LEU B N 1
ATOM 1616 C CA . LEU B 1 70 ? -11.07 10.352 13.445 1 87.75 70 LEU B CA 1
ATOM 1617 C C . LEU B 1 70 ? -12.352 11.141 13.688 1 87.75 70 LEU B C 1
ATOM 1619 O O . LEU B 1 70 ? -12.352 12.109 14.445 1 87.75 70 LEU B O 1
ATOM 1623 N N . GLY B 1 71 ? -13.453 10.789 13.023 1 86.69 71 GLY B N 1
ATOM 1624 C CA . GLY B 1 71 ? -14.711 11.5 13.188 1 86.69 71 GLY B CA 1
ATOM 1625 C C . GLY B 1 71 ? -14.711 12.867 12.523 1 86.69 71 GLY B C 1
ATOM 1626 O O . GLY B 1 71 ? -15.32 13.805 13.039 1 86.69 71 GLY B O 1
ATOM 1627 N N . ILE B 1 72 ? -13.953 13 11.477 1 87.5 72 ILE B N 1
ATOM 1628 C CA . ILE B 1 72 ? -13.914 14.258 10.75 1 87.5 72 ILE B CA 1
ATOM 1629 C C . ILE B 1 72 ? -15.086 14.328 9.773 1 87.5 72 ILE B C 1
ATOM 1631 O O . ILE B 1 72 ? -15.195 13.5 8.867 1 87.5 72 ILE B O 1
ATOM 1635 N N . GLU B 1 73 ? -15.945 15.289 9.922 1 85.19 73 GLU B N 1
ATOM 1636 C CA . GLU B 1 73 ? -17.172 15.398 9.133 1 85.19 73 GLU B CA 1
ATOM 1637 C C . GLU B 1 73 ? -16.906 16.109 7.809 1 85.19 73 GLU B C 1
ATOM 1639 O O . GLU B 1 73 ? -17.562 15.828 6.805 1 85.19 73 GLU B O 1
ATOM 1644 N N . LYS B 1 74 ? -15.992 17.062 7.824 1 86.94 74 LYS B N 1
ATOM 1645 C CA . LYS B 1 74 ? -15.695 17.797 6.602 1 86.94 74 LYS B CA 1
ATOM 1646 C C . LYS B 1 74 ? -14.891 16.938 5.625 1 86.94 74 LYS B C 1
ATOM 1648 O O . LYS B 1 74 ? -14.07 16.125 6.039 1 86.94 74 LYS B O 1
ATOM 1653 N N . PRO B 1 75 ? -15.102 17.219 4.449 1 84.75 75 PRO B N 1
ATOM 1654 C CA . PRO B 1 75 ? -14.406 16.406 3.439 1 84.75 75 PRO B CA 1
ATOM 1655 C C . PRO B 1 75 ? -12.898 16.641 3.443 1 84.75 75 PRO B C 1
ATOM 1657 O O . PRO B 1 75 ? -12.438 17.766 3.629 1 84.75 75 PRO B O 1
ATOM 1660 N N . LEU B 1 76 ? -12.188 15.5 3.363 1 88.81 76 LEU B N 1
ATOM 1661 C CA . LEU B 1 76 ? -10.742 15.492 3.137 1 88.81 76 LEU B CA 1
ATOM 1662 C C . LEU B 1 76 ? -10.422 15.078 1.706 1 88.81 76 LEU B C 1
ATOM 1664 O O . LEU B 1 76 ? -11.109 14.227 1.136 1 88.81 76 LEU B O 1
ATOM 1668 N N . GLU B 1 77 ? -9.422 15.766 1.156 1 87.75 77 GLU B N 1
ATOM 1669 C CA . GLU B 1 77 ? -8.984 15.422 -0.192 1 87.75 77 GLU B CA 1
ATOM 1670 C C . GLU B 1 77 ? -7.504 15.062 -0.218 1 87.75 77 GLU B C 1
ATOM 1672 O O . GLU B 1 77 ? -6.688 15.719 0.43 1 87.75 77 GLU B O 1
ATOM 1677 N N . LEU B 1 78 ? -7.25 14.047 -0.975 1 86.62 78 LEU B N 1
ATOM 1678 C CA . LEU B 1 78 ? -5.855 13.664 -1.152 1 86.62 78 LEU B CA 1
ATOM 1679 C C . LEU B 1 78 ? -5.102 14.727 -1.949 1 86.62 78 LEU B C 1
ATOM 1681 O O . LEU B 1 78 ? -5.625 15.266 -2.928 1 86.62 78 LEU B O 1
ATOM 1685 N N . VAL B 1 79 ? -3.896 15.016 -1.434 1 85.75 79 VAL B N 1
ATOM 1686 C CA . VAL B 1 79 ? -3.004 15.898 -2.184 1 85.75 79 VAL B CA 1
ATOM 1687 C C . VAL B 1 79 ? -2.105 15.062 -3.098 1 85.75 79 VAL B C 1
ATOM 1689 O O . VAL B 1 79 ? -1.204 14.367 -2.625 1 85.75 79 VAL B O 1
ATOM 1692 N N . ALA B 1 80 ? -2.328 15.078 -4.367 1 73.88 80 ALA B N 1
ATOM 1693 C CA . ALA B 1 80 ? -1.728 14.188 -5.355 1 73.88 80 ALA B CA 1
ATOM 1694 C C . ALA B 1 80 ? -0.217 14.391 -5.434 1 73.88 80 ALA B C 1
ATOM 1696 O O . ALA B 1 80 ? 0.535 13.43 -5.637 1 73.88 80 ALA B O 1
ATOM 1697 N N . ASP B 1 81 ? 0.217 15.617 -5.125 1 73.62 81 ASP B N 1
ATOM 1698 C CA . ASP B 1 81 ? 1.619 15.953 -5.352 1 73.62 81 ASP B CA 1
ATOM 1699 C C . ASP B 1 81 ? 2.475 15.602 -4.137 1 73.62 81 ASP B C 1
ATOM 1701 O O . ASP B 1 81 ? 3.67 15.906 -4.105 1 73.62 81 ASP B O 1
ATOM 1705 N N . TYR B 1 82 ? 1.806 14.992 -3.182 1 84 82 TYR B N 1
ATOM 1706 C CA . TYR B 1 82 ? 2.541 14.562 -1.996 1 84 82 TYR B CA 1
ATOM 1707 C C . TYR B 1 82 ? 2.523 13.047 -1.859 1 84 82 TYR B C 1
ATOM 1709 O O . TYR B 1 82 ? 1.476 12.453 -1.591 1 84 82 TYR B O 1
ATOM 1717 N N . ARG B 1 83 ? 3.615 12.453 -2.025 1 76.75 83 ARG B N 1
ATOM 1718 C CA . ARG B 1 83 ? 3.842 11.031 -1.799 1 76.75 83 ARG B CA 1
ATOM 1719 C C . ARG B 1 83 ? 5.258 10.773 -1.29 1 76.75 83 ARG B C 1
ATOM 1721 O O . ARG B 1 83 ? 6.234 11.086 -1.975 1 76.75 83 ARG B O 1
ATOM 1728 N N . VAL B 1 84 ? 5.266 10.367 -0.114 1 81.06 84 VAL B N 1
ATOM 1729 C CA . VAL B 1 84 ? 6.562 10.094 0.5 1 81.06 84 VAL B CA 1
ATOM 1730 C C . VAL B 1 84 ? 6.656 8.617 0.877 1 81.06 84 VAL B C 1
ATOM 1732 O O . VAL B 1 84 ? 5.699 8.047 1.401 1 81.06 84 VAL B O 1
ATOM 1735 N N . GLY B 1 85 ? 7.766 8.047 0.503 1 79.62 85 GLY B N 1
ATOM 1736 C CA . GLY B 1 85 ? 8.062 6.695 0.94 1 79.62 85 GLY B CA 1
ATOM 1737 C C . GLY B 1 85 ? 9.102 6.637 2.047 1 79.62 85 GLY B C 1
ATOM 1738 O O . GLY B 1 85 ? 10.148 7.285 1.959 1 79.62 85 GLY B O 1
ATOM 1739 N N . LEU B 1 86 ? 8.766 5.855 3.088 1 80.75 86 LEU B N 1
ATOM 1740 C CA . LEU B 1 86 ? 9.727 5.629 4.168 1 80.75 86 LEU B CA 1
ATOM 1741 C C . LEU B 1 86 ? 10.211 4.184 4.164 1 80.75 86 LEU B C 1
ATOM 1743 O O . LEU B 1 86 ? 9.414 3.256 4.004 1 80.75 86 LEU B O 1
ATOM 1747 N N . GLU B 1 87 ? 11.57 4.078 4.238 1 75.12 87 GLU B N 1
ATOM 1748 C CA . GLU B 1 87 ? 12.125 2.744 4.445 1 75.12 87 GLU B CA 1
ATOM 1749 C C . GLU B 1 87 ? 11.914 2.277 5.883 1 75.12 87 GLU B C 1
ATOM 1751 O O . GLU B 1 87 ? 12.289 2.971 6.828 1 75.12 87 GLU B O 1
ATOM 1756 N N . VAL B 1 88 ? 11.164 1.186 5.992 1 73.06 88 VAL B N 1
ATOM 1757 C CA . VAL B 1 88 ? 10.922 0.577 7.293 1 73.06 88 VAL B CA 1
ATOM 1758 C C . VAL B 1 88 ? 11.273 -0.908 7.246 1 73.06 88 VAL B C 1
ATOM 1760 O O . VAL B 1 88 ? 11.562 -1.449 6.176 1 73.06 88 VAL B O 1
ATOM 1763 N N . SER B 1 89 ? 11.477 -1.343 8.562 1 66.19 89 SER B N 1
ATOM 1764 C CA . SER B 1 89 ? 11.727 -2.781 8.594 1 66.19 89 SER B CA 1
ATOM 1765 C C . SER B 1 89 ? 10.656 -3.545 7.824 1 66.19 89 SER B C 1
ATOM 1767 O O . SER B 1 89 ? 9.461 -3.383 8.078 1 66.19 89 SER B O 1
ATOM 1769 N N . GLY B 1 90 ? 11.031 -4.094 6.734 1 55.03 90 GLY B N 1
ATOM 1770 C CA . GLY B 1 90 ? 10.078 -4.895 5.98 1 55.03 90 GLY B CA 1
ATOM 1771 C C . GLY B 1 90 ? 9.656 -4.25 4.676 1 55.03 90 GLY B C 1
ATOM 1772 O O . GLY B 1 90 ? 8.883 -4.832 3.912 1 55.03 90 GLY B O 1
ATOM 1773 N N . GLY B 1 91 ? 10.039 -2.992 4.508 1 61.06 91 GLY B N 1
ATOM 1774 C CA . GLY B 1 91 ? 9.719 -2.428 3.207 1 61.06 91 GLY B CA 1
ATOM 1775 C C . GLY B 1 91 ? 9.578 -0.917 3.23 1 61.06 91 GLY B C 1
ATOM 1776 O O . GLY B 1 91 ? 10.25 -0.238 4.008 1 61.06 91 GLY B O 1
ATOM 1777 N N . VAL B 1 92 ? 8.719 -0.452 2.285 1 66.94 92 VAL B N 1
ATOM 1778 C CA . VAL B 1 92 ? 8.492 0.983 2.158 1 66.94 92 VAL B CA 1
ATOM 1779 C C . VAL B 1 92 ? 7.094 1.328 2.674 1 66.94 92 VAL B C 1
ATOM 1781 O O . VAL B 1 92 ? 6.121 0.637 2.361 1 66.94 92 VAL B O 1
ATOM 1784 N N . LEU B 1 93 ? 7.008 2.25 3.498 1 75.44 93 LEU B N 1
ATOM 1785 C CA . LEU B 1 93 ? 5.777 2.777 4.082 1 75.44 93 LEU B CA 1
ATOM 1786 C C . LEU B 1 93 ? 5.38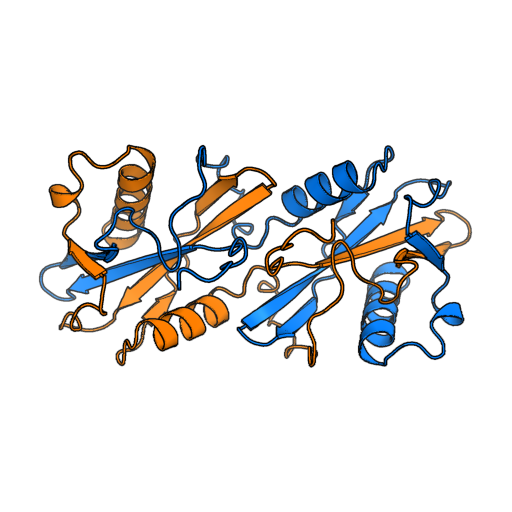7 4.094 3.424 1 75.44 93 LEU B C 1
ATOM 1788 O O . LEU B 1 93 ? 6.051 5.117 3.625 1 75.44 93 LEU B O 1
ATOM 1792 N N . PRO B 1 94 ? 4.293 4.051 2.654 1 78.88 94 PRO B N 1
ATOM 1793 C CA . PRO B 1 94 ? 3.859 5.312 2.051 1 78.88 94 PRO B CA 1
ATOM 1794 C C . PRO B 1 94 ? 3.227 6.266 3.062 1 78.88 94 PRO B C 1
ATOM 1796 O O . PRO B 1 94 ? 2.506 5.824 3.963 1 78.88 94 PRO B O 1
ATOM 1799 N N . VAL B 1 95 ? 3.562 7.516 2.873 1 85.5 95 VAL B N 1
ATOM 1800 C CA . VAL B 1 95 ? 2.934 8.609 3.604 1 85.5 95 VAL B CA 1
ATOM 1801 C C . VAL B 1 95 ? 2.203 9.531 2.627 1 85.5 95 VAL B C 1
ATOM 1803 O O . VAL B 1 95 ? 2.801 10.031 1.669 1 85.5 95 VAL B O 1
ATOM 1806 N N . PHE B 1 96 ? 0.913 9.664 2.9 1 85.44 96 PHE B N 1
ATOM 1807 C CA . PHE B 1 96 ? 0.071 10.516 2.068 1 85.44 96 PHE B CA 1
ATOM 1808 C C . PHE B 1 96 ? -0.261 11.82 2.791 1 85.44 96 PHE B C 1
ATOM 1810 O O . PHE B 1 96 ? 0.024 11.961 3.98 1 85.44 96 PHE B O 1
ATOM 1817 N N . LEU B 1 97 ? -0.732 12.734 1.986 1 90.56 97 LEU B N 1
ATOM 1818 C CA . LEU B 1 97 ? -1.22 14.008 2.5 1 90.56 97 LEU B CA 1
ATOM 1819 C C . LEU B 1 97 ? -2.68 14.227 2.119 1 90.56 97 LEU B C 1
ATOM 1821 O O . LEU B 1 97 ? -3.066 14 0.971 1 90.56 97 LEU B O 1
ATOM 1825 N N . ALA B 1 98 ? -3.455 14.477 3.109 1 92.75 98 ALA B N 1
ATOM 1826 C CA . ALA B 1 98 ? -4.844 14.867 2.871 1 92.75 98 ALA B CA 1
ATOM 1827 C C . ALA B 1 98 ? -5.121 16.266 3.404 1 92.75 98 ALA B C 1
ATOM 1829 O O . ALA B 1 98 ? -4.633 16.641 4.473 1 92.75 98 ALA B O 1
ATOM 1830 N N . ALA B 1 99 ? -5.867 17.016 2.684 1 93.19 99 ALA B N 1
ATOM 1831 C CA . ALA B 1 99 ? -6.168 18.406 3.049 1 93.19 99 ALA B CA 1
ATOM 1832 C C . ALA B 1 99 ? -7.66 18.594 3.309 1 93.19 99 ALA B C 1
ATOM 1834 O O 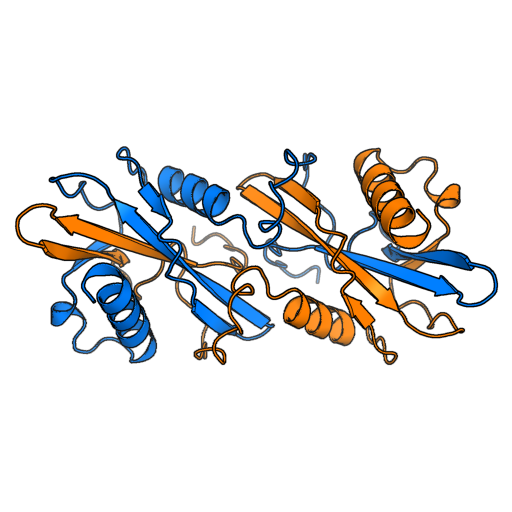. ALA B 1 99 ? -8.492 18.078 2.564 1 93.19 99 ALA B O 1
ATOM 1835 N N . LEU B 1 100 ? -7.949 19.25 4.461 1 91.62 100 LEU B N 1
ATOM 1836 C CA . LEU B 1 100 ? -9.305 19.703 4.766 1 91.62 100 LEU B CA 1
ATOM 1837 C C . LEU B 1 100 ? -9.648 20.953 3.955 1 91.62 100 LEU B C 1
ATOM 1839 O O . LEU B 1 100 ? -8.891 21.922 3.941 1 91.62 100 LEU B O 1
ATOM 1843 N N . ASP B 1 101 ? -10.727 20.844 3.338 1 79.06 101 ASP B N 1
ATOM 1844 C CA . ASP B 1 101 ? -11.164 21.969 2.506 1 79.06 101 ASP B CA 1
ATOM 1845 C C . ASP B 1 101 ? -11.945 22.984 3.33 1 79.06 101 ASP B C 1
ATOM 1847 O O . ASP B 1 101 ? -12.477 22.672 4.395 1 79.06 101 ASP B O 1
ATOM 1851 N N . GLY B 1 102 ? -11.922 24.219 2.844 1 81.06 102 GLY B N 1
ATOM 1852 C CA . GLY B 1 102 ? -12.781 25.234 3.426 1 81.06 102 GLY B CA 1
ATOM 1853 C C . GLY B 1 102 ? -12.039 26.172 4.352 1 81.06 102 GLY B C 1
ATOM 1854 O O . GLY B 1 102 ? -10.812 26.125 4.449 1 81.06 102 GLY B O 1
ATOM 1855 N N . HIS B 1 103 ? -12.805 27.094 5 1 80.38 103 HIS B N 1
ATOM 1856 C CA . HIS B 1 103 ? -12.234 28.188 5.785 1 80.38 103 HIS B CA 1
ATOM 1857 C C . HIS B 1 103 ? -11.984 27.766 7.227 1 80.38 103 HIS B C 1
ATOM 1859 O O . HIS B 1 103 ? -11.094 28.281 7.891 1 80.38 103 HIS B O 1
ATOM 1865 N N . ASP B 1 104 ? -12.812 26.875 7.645 1 82.69 104 ASP B N 1
ATOM 1866 C CA . ASP B 1 104 ? -12.719 26.531 9.055 1 82.69 104 ASP B CA 1
ATOM 1867 C C . ASP B 1 104 ? -11.992 25.203 9.25 1 82.69 104 ASP B C 1
ATOM 1869 O O . ASP B 1 104 ? -12.25 24.234 8.531 1 82.69 104 ASP B O 1
ATOM 1873 N N . ARG B 1 105 ? -11.086 25.469 10.133 1 82.12 105 ARG B N 1
ATOM 1874 C CA . ARG B 1 105 ? -10.523 24.219 10.594 1 82.12 105 ARG B CA 1
ATOM 1875 C C . ARG B 1 105 ? -11.555 23.406 11.383 1 82.12 105 ARG B C 1
ATOM 1877 O O . ARG B 1 105 ? -12.438 23.984 12.023 1 82.12 105 ARG B O 1
ATOM 1884 N N . CYS B 1 106 ? -11.695 22.156 11.188 1 82.5 106 CYS B N 1
ATOM 1885 C CA . CYS B 1 106 ? -12.562 21.328 12.031 1 82.5 106 CYS B CA 1
ATOM 1886 C C . CYS B 1 106 ? -11.953 21.141 13.414 1 82.5 106 CYS B C 1
ATOM 1888 O O . CYS B 1 106 ? -10.781 21.453 13.633 1 82.5 106 CYS B O 1
ATOM 1890 N N . ARG B 1 107 ? -12.836 20.953 14.398 1 88.56 107 ARG B N 1
ATOM 1891 C CA . ARG B 1 107 ? -12.328 20.547 15.703 1 88.56 107 ARG B CA 1
ATOM 1892 C C . ARG B 1 107 ? -11.398 19.344 15.578 1 88.56 107 ARG B C 1
ATOM 1894 O O . ARG B 1 107 ? -11.688 18.391 14.836 1 88.56 107 ARG B O 1
ATOM 1901 N N . ALA B 1 108 ? -10.289 19.469 16.25 1 91.19 108 ALA B N 1
ATOM 1902 C CA . ALA B 1 108 ? -9.344 18.359 16.234 1 91.19 108 ALA B CA 1
ATOM 1903 C C . ALA B 1 108 ? -9.984 17.078 16.781 1 91.19 108 ALA B C 1
ATOM 1905 O O . ALA B 1 108 ? -10.719 17.125 17.766 1 91.19 108 ALA B O 1
ATOM 1906 N N . ALA B 1 109 ? -9.758 16.047 16.094 1 87.5 109 ALA B N 1
ATOM 1907 C CA . ALA B 1 109 ? -10.227 14.742 16.578 1 87.5 109 ALA B CA 1
ATOM 1908 C C . ALA B 1 109 ? -9.625 14.422 17.953 1 87.5 109 ALA B C 1
ATOM 1910 O O . ALA B 1 109 ? -8.562 14.938 18.312 1 87.5 109 ALA B O 1
ATOM 1911 N N . ILE B 1 110 ? -10.305 13.625 18.703 1 86.69 110 ILE B N 1
ATOM 1912 C CA . ILE B 1 110 ? -9.82 13.234 20.031 1 86.69 110 ILE B CA 1
ATOM 1913 C C . ILE B 1 110 ? -8.43 12.633 19.906 1 86.69 110 ILE B C 1
ATOM 1915 O O . ILE B 1 110 ? -8.172 11.797 19.031 1 86.69 110 ILE B O 1
ATOM 1919 N N . GLY B 1 111 ? -7.496 13.07 20.766 1 89.62 111 GLY B N 1
ATOM 1920 C CA . GLY B 1 111 ? -6.137 12.555 20.781 1 89.62 111 GLY B CA 1
ATOM 1921 C C . GLY B 1 111 ? -5.234 13.242 19.766 1 89.62 111 GLY B C 1
ATOM 1922 O O . GLY B 1 111 ? -4.094 12.828 19.562 1 89.62 111 GLY B O 1
ATOM 1923 N N . THR B 1 112 ? -5.777 14.172 19.031 1 93.81 112 THR B N 1
ATOM 1924 C CA . THR B 1 112 ? -4.988 14.938 18.062 1 93.81 112 THR B CA 1
ATOM 1925 C C . THR B 1 112 ? -5.07 16.422 18.359 1 93.81 112 THR B C 1
ATOM 1927 O O . THR B 1 112 ? -5.855 16.859 19.219 1 93.81 112 THR B O 1
ATOM 1930 N N . HIS B 1 113 ? -4.207 17.234 17.766 1 95.38 113 HIS B N 1
ATOM 1931 C CA . HIS B 1 113 ? -4.254 18.703 17.828 1 95.38 113 HIS B CA 1
ATOM 1932 C C . HIS B 1 113 ? -3.623 19.312 16.594 1 95.38 113 HIS B C 1
ATOM 1934 O O . HIS B 1 113 ? -2.822 18.672 15.906 1 95.38 113 HIS B O 1
ATOM 1940 N N . TRP B 1 114 ? -4.066 20.625 16.312 1 95.62 114 TRP B N 1
ATOM 1941 C CA . TRP B 1 114 ? -3.57 21.344 15.156 1 95.62 114 TRP B CA 1
ATOM 1942 C C . TRP B 1 114 ? -2.309 22.125 15.5 1 95.62 114 TRP B C 1
ATOM 1944 O O . TRP B 1 114 ? -2.232 22.766 16.562 1 95.62 114 TRP B O 1
ATOM 1954 N N . ILE B 1 115 ? -1.341 22.078 14.609 1 96.19 115 ILE B N 1
ATOM 1955 C CA . ILE B 1 115 ? -0.118 22.844 14.828 1 96.19 115 ILE B CA 1
ATOM 1956 C C . ILE B 1 115 ? 0.29 23.547 13.531 1 96.19 115 I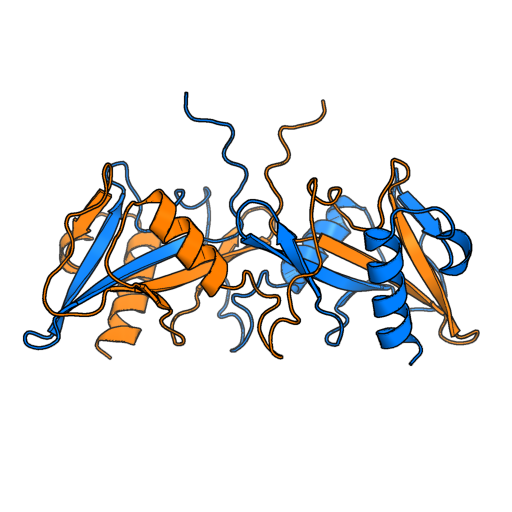LE B C 1
ATOM 1958 O O . ILE B 1 115 ? -0.123 23.141 12.438 1 96.19 115 ILE B O 1
ATOM 1962 N N . GLU B 1 116 ? 1.061 24.625 13.656 1 95.56 116 GLU B N 1
ATOM 1963 C CA . GLU B 1 116 ? 1.793 25.219 12.539 1 95.56 116 GLU B CA 1
ATOM 1964 C C . GLU B 1 116 ? 3.182 24.594 12.398 1 95.56 116 GLU B C 1
ATOM 1966 O O . GLU B 1 116 ? 3.703 24.016 13.352 1 95.56 116 GLU B O 1
ATOM 1971 N N . LEU B 1 117 ? 3.729 24.797 11.18 1 94.12 117 LEU B N 1
ATOM 1972 C CA . LEU B 1 117 ? 5.051 24.219 10.938 1 94.12 117 LEU B CA 1
ATOM 1973 C C . LEU B 1 117 ? 6.059 24.734 11.961 1 94.12 117 LEU B C 1
ATOM 1975 O O . LEU B 1 117 ? 6.918 23.969 12.422 1 94.12 117 LEU B O 1
ATOM 1979 N N . THR B 1 118 ? 5.922 25.953 12.398 1 94.06 118 THR B N 1
ATOM 1980 C CA . THR B 1 118 ? 6.848 26.578 13.336 1 94.06 118 THR B CA 1
ATOM 1981 C C . THR B 1 118 ? 6.773 25.891 14.703 1 94.06 118 THR B C 1
ATOM 1983 O O . THR B 1 118 ? 7.719 25.953 15.492 1 94.06 118 THR B O 1
ATOM 1986 N N . GLN B 1 119 ? 5.723 25.25 15.039 1 94.44 119 GLN B N 1
ATOM 1987 C CA . GLN B 1 119 ? 5.535 24.562 16.312 1 94.44 119 GLN B CA 1
ATOM 1988 C C . GLN B 1 119 ? 6.141 23.172 16.281 1 94.44 119 GLN B C 1
ATOM 1990 O O . GLN B 1 119 ? 6.051 22.422 17.266 1 94.44 119 GLN B O 1
ATOM 1995 N N . SER B 1 120 ? 6.715 22.797 15.148 1 92.44 120 SER B N 1
ATOM 1996 C CA . SER B 1 120 ? 7.332 21.484 15.031 1 92.44 120 SER B CA 1
ATOM 1997 C C . SER B 1 120 ? 8.797 21.516 15.461 1 92.44 120 SER B C 1
ATOM 1999 O O . SER B 1 120 ? 9.5 20.516 15.367 1 92.44 120 SER B O 1
ATOM 2001 N N . ILE B 1 121 ? 9.172 22.672 15.867 1 88.56 121 ILE B N 1
ATOM 2002 C CA . ILE B 1 121 ? 10.539 22.812 16.359 1 88.56 121 ILE B CA 1
ATOM 2003 C C . ILE B 1 121 ? 10.781 21.859 17.516 1 88.56 121 ILE B C 1
ATOM 2005 O O . ILE B 1 121 ? 9.961 21.766 18.438 1 88.56 121 ILE B O 1
ATOM 2009 N N . GLY B 1 122 ? 11.82 21.062 17.516 1 90.5 122 GLY B N 1
ATOM 2010 C CA . GLY B 1 122 ? 12.125 20.125 18.578 1 90.5 122 GLY B CA 1
ATOM 2011 C C . GLY B 1 122 ? 11.672 18.703 18.266 1 90.5 122 GLY B C 1
ATOM 2012 O O . GLY B 1 122 ? 12.07 17.766 18.953 1 90.5 122 GLY B O 1
ATOM 2013 N N . MET B 1 123 ? 10.742 18.547 17.375 1 91.12 123 MET B N 1
ATOM 2014 C CA . MET B 1 123 ? 10.32 17.219 16.969 1 91.12 123 MET B CA 1
ATOM 2015 C C . MET B 1 123 ? 11.461 16.469 16.281 1 91.12 123 MET B C 1
ATOM 2017 O O . MET B 1 123 ? 12.43 17.078 15.836 1 91.12 123 MET B O 1
ATOM 2021 N N . PRO B 1 124 ? 11.32 15.156 16.312 1 90.75 124 PRO B N 1
ATOM 2022 C CA . PRO B 1 124 ? 12.32 14.383 15.57 1 90.75 124 PRO B CA 1
ATOM 2023 C C . PRO B 1 124 ? 12.461 14.836 14.117 1 90.75 124 PRO B C 1
ATOM 2025 O O . PRO B 1 124 ? 11.484 15.242 13.492 1 90.75 124 PRO B O 1
ATOM 2028 N N . TRP B 1 125 ? 13.625 14.789 13.578 1 90.44 125 TRP B N 1
ATOM 2029 C CA . TRP B 1 125 ? 13.961 15.273 12.242 1 90.44 125 TRP B CA 1
ATOM 2030 C C . TRP B 1 125 ? 13 14.703 11.203 1 90.44 125 TRP B C 1
ATOM 2032 O O . TRP B 1 125 ? 12.508 15.438 10.336 1 90.44 125 TRP B O 1
ATOM 2042 N N . LEU B 1 126 ? 12.703 13.453 11.25 1 90.94 126 LEU B N 1
ATOM 2043 C CA . LEU B 1 126 ? 11.852 12.812 10.258 1 90.94 126 LEU B CA 1
ATOM 2044 C C . LEU B 1 126 ? 10.461 13.43 10.25 1 90.94 126 LEU B C 1
ATOM 2046 O O . LEU B 1 126 ? 9.891 13.68 9.188 1 90.94 126 LEU B O 1
ATOM 2050 N N . ASP B 1 127 ? 9.961 13.656 11.43 1 93.81 127 ASP B N 1
ATOM 2051 C CA . ASP B 1 127 ? 8.648 14.297 11.562 1 93.81 127 ASP B CA 1
ATOM 2052 C C . ASP B 1 127 ? 8.656 15.695 10.961 1 93.81 127 ASP B C 1
ATOM 2054 O O . ASP B 1 127 ? 7.766 16.047 10.18 1 93.81 127 ASP B O 1
ATOM 2058 N N . ARG B 1 128 ? 9.711 16.406 11.266 1 93.44 128 ARG B N 1
ATOM 2059 C CA . ARG B 1 128 ? 9.82 17.781 10.766 1 93.44 128 ARG B CA 1
ATOM 2060 C C . ARG B 1 128 ? 9.953 17.797 9.25 1 93.44 128 ARG B C 1
ATOM 2062 O O . ARG B 1 128 ? 9.359 18.641 8.578 1 93.44 128 ARG B O 1
ATOM 2069 N N . GLU B 1 129 ? 10.727 16.906 8.781 1 91.38 129 GLU B N 1
ATOM 2070 C CA . GLU B 1 129 ? 10.953 16.859 7.336 1 91.38 129 GLU B CA 1
ATOM 2071 C C . GLU B 1 129 ? 9.68 16.484 6.59 1 91.38 129 GLU B C 1
ATOM 2073 O O . GLU B 1 129 ? 9.398 17.016 5.516 1 91.38 129 GLU B O 1
ATOM 2078 N N . LEU B 1 130 ? 8.859 15.578 7.156 1 92.75 130 LEU B N 1
ATOM 2079 C CA . LEU B 1 130 ? 7.57 15.234 6.562 1 92.75 130 LEU B CA 1
ATOM 2080 C C . LEU B 1 130 ? 6.672 16.469 6.469 1 92.75 130 LEU B C 1
ATOM 2082 O O . LEU B 1 130 ? 6.051 16.703 5.434 1 92.75 130 LEU B O 1
ATOM 2086 N N . LEU B 1 131 ? 6.641 17.234 7.527 1 94.44 131 LEU B N 1
ATOM 2087 C CA . LEU B 1 131 ? 5.82 18.453 7.555 1 94.44 131 LEU B CA 1
ATOM 2088 C C . LEU B 1 131 ? 6.355 19.484 6.578 1 94.44 131 LEU B C 1
ATOM 2090 O O . LEU B 1 131 ? 5.582 20.156 5.883 1 94.44 131 LEU B O 1
ATOM 2094 N N . ARG B 1 132 ? 7.68 19.641 6.562 1 92.69 132 ARG B N 1
ATOM 2095 C CA . ARG B 1 132 ? 8.297 20.609 5.664 1 92.69 132 ARG B CA 1
ATOM 2096 C C . ARG B 1 132 ? 7.977 20.297 4.207 1 92.69 132 ARG B C 1
ATOM 2098 O O . ARG B 1 132 ? 7.613 21.188 3.438 1 92.69 132 ARG B O 1
ATOM 2105 N N . ARG B 1 133 ? 8.062 19.047 3.848 1 89.31 133 ARG B N 1
ATOM 2106 C CA . ARG B 1 133 ? 7.758 18.641 2.48 1 89.31 133 ARG B CA 1
ATOM 2107 C C . ARG B 1 133 ? 6.293 18.891 2.145 1 89.31 133 ARG B C 1
ATOM 2109 O O . ARG B 1 133 ? 5.969 19.312 1.03 1 89.31 133 ARG B O 1
ATOM 2116 N N . ALA B 1 134 ? 5.426 18.594 3.051 1 91.88 134 ALA B N 1
ATOM 2117 C CA . ALA B 1 134 ? 4.012 18.891 2.846 1 91.88 134 ALA B CA 1
ATOM 2118 C C . ALA B 1 134 ? 3.781 20.391 2.658 1 91.88 134 ALA B C 1
ATOM 2120 O O . ALA B 1 134 ? 3.02 20.797 1.779 1 91.88 134 ALA B O 1
ATOM 2121 N N . TYR B 1 135 ? 4.426 21.156 3.512 1 92.69 135 TYR B N 1
ATOM 2122 C CA . TYR B 1 135 ? 4.336 22.609 3.418 1 92.69 135 TYR B CA 1
ATOM 2123 C C . TYR B 1 135 ? 4.773 23.094 2.039 1 92.69 135 TYR B C 1
ATOM 2125 O O . TYR B 1 135 ? 4.09 23.906 1.419 1 92.69 135 TYR B O 1
ATOM 2133 N N . GLU B 1 136 ? 5.805 22.547 1.525 1 88.62 136 GLU B N 1
ATOM 2134 C CA . GLU B 1 136 ? 6.348 22.922 0.225 1 88.62 136 GLU B CA 1
ATOM 2135 C C . GLU B 1 136 ? 5.367 22.609 -0.898 1 88.62 136 GLU B C 1
ATOM 2137 O O . GLU B 1 136 ? 5.199 23.391 -1.828 1 88.62 136 GLU B O 1
ATOM 2142 N N . VAL B 1 137 ? 4.75 21.469 -0.782 1 85.31 137 VAL B N 1
ATOM 2143 C CA . VAL B 1 137 ? 3.807 21.047 -1.81 1 85.31 137 VAL B CA 1
ATOM 2144 C C . VAL B 1 137 ? 2.586 21.953 -1.801 1 85.31 137 VAL B C 1
ATOM 2146 O O . VAL B 1 137 ? 2.021 22.266 -2.855 1 85.31 137 VAL B O 1
ATOM 2149 N N . LEU B 1 138 ? 2.217 22.484 -0.6 1 89.12 138 LEU B N 1
ATOM 2150 C CA . LEU B 1 138 ? 0.968 23.219 -0.451 1 89.12 138 LEU B CA 1
ATOM 2151 C C . LEU B 1 138 ? 1.192 24.719 -0.661 1 89.12 138 LEU B C 1
ATOM 2153 O O . LEU B 1 138 ? 0.297 25.422 -1.131 1 89.12 138 LEU B O 1
ATOM 2157 N N . ILE B 1 139 ? 2.293 25.188 -0.201 1 84.62 139 ILE B N 1
ATOM 2158 C CA . ILE B 1 139 ? 2.535 26.625 -0.254 1 84.62 139 ILE B CA 1
ATOM 2159 C C . ILE B 1 139 ? 3.551 26.938 -1.351 1 84.62 139 ILE B C 1
ATOM 2161 O O . ILE B 1 139 ? 3.629 28.078 -1.828 1 84.62 139 ILE B O 1
ATOM 2165 N N . GLY B 1 140 ? 4.32 25.906 -1.919 1 72 140 GLY B N 1
ATOM 2166 C CA . GLY B 1 140 ? 5.352 26.219 -2.896 1 72 140 GLY B CA 1
ATOM 2167 C C . GLY B 1 140 ? 4.859 26.141 -4.328 1 72 140 GLY B C 1
ATOM 2168 O O . GLY B 1 140 ? 3.758 25.656 -4.586 1 72 140 GLY B O 1
#

Foldseek 3Di:
DPPPPPPPPDKDWDWDQDPPPRDIGTDADPVDARIDDDHDDPPDDDDDPPDPPASPPNVVVVVVVVCVVQVPPADKDWDPVDWDWDDDVPGTDIDTDIDGDDDDDDDGGPPDDDDDLVVCPPPDPVVSVSVVVVCVSVVD/DPPPPPPPPDKDWDWDQDPPPRDIGTDADPVDAGIDDDHDDPPDDDDDPPDPPAPDPNVVVVVVVVCVVQVPPADKDWDPVDWDWDDDVPGTDIDTDIDGDDDDDDPGGPPDDDDDLVVCPPPDPVVSVSVVVVCVSVVD

Sequence (280 aa):
MMGSHGRLGWRMLICHKHPVSARLHFLVPQRGGVVLPQPLPALAVFAEPPMQGDLLVHPAGALRSLQRDLGIEKPLELVADYRVGLEVSGGVLPVFLAALDGHDRCRAAIGTHWIELTQSIGMPWLDRELLRRAYEVLIGMMGSHGRLGWRMLICHKHPVSARLHFLVPQRGGVVLPQPLPALAVFAEPPMQGDLLVHPAGALRSLQRDLGIEKPLELVADYRVGLEVSGGVLPVFLAALDGHDRCRAAIGTHWIELTQSIGMPWLDRELLRRAYEVLIG

Nearest PDB structures (foldseek):
  8eno-assembly1_E  TM=6.698E-01  e=2.157E-12  Azotobacter vinelandii DJ
  9cjf-assembly1_E  TM=6.777E-01  e=1.025E-08  Azotobacter vinelandii
  8eno-assembly1_E  TM=6.702E-01  e=4.218E-12  Azotobacter vinelandii DJ
  9cjf-assembly1_E  TM=6.777E-01  e=1.881E-08  Azotobacter vinelandii

pLDDT: mean 79.43, std 17.81, range [19.28, 96.25]

Organism: Stutzerimonas stutzeri (strain A1501) (NCBI:txid379731)